Protein AF-A0A284RHV1-F1 (afdb_monomer)

Foldseek 3Di:
DDDDDDDDDDDDDDDDDDDDDDDDDDDDDDDDDDDDDDDDDPDDDPDDDDPDDDPPPPPPDDDDDPDDDDDPDPDDPDDPDDPPPPPPPPVPVPPPPPDPDDDPPDDPPQDPCPPAAACPDPVSVVSNVVVLCVVCVVVLNQLCVADADDVPDDDDSNRHHDDQDDADPPHDPVNVVSNVVVVSSNVSSVCSVPPRYDPVRVVPPDFDQDPVPSHGPDD

Radius of gyration: 31.88 Å; Cα contacts (8 Å, |Δi|>4): 99; chains: 1; bounding box: 72×69×94 Å

Secondary structure (DSSP, 8-state):
---PPPPPP----------------PPPPPP--------PPPPPPPPPPPPPPP----------PPPP---------PPP----TT-------------------S---PPP-TTSPPB-SGGGHHHHHHHHHHHHHHTT-GGGTPPPPPTTSPP-TTS---PPPPPPTT--HHHHHHHHHHHHHHHHHHHHHHTTB-HHHHHHSPP-B-TTT--B---

Solvent-accessible surface area (backbone atoms only — not comparable to full-atom values): 15546 Å² total; per-residue (Å²): 138,87,81,80,86,82,84,81,86,82,82,85,84,80,91,80,92,78,87,82,82,85,80,88,74,86,79,81,83,83,78,92,75,90,76,86,83,90,78,85,79,80,82,77,77,78,83,77,77,77,79,76,83,74,84,80,80,77,80,84,70,79,83,81,77,79,78,83,81,81,80,85,76,90,78,85,70,83,71,82,85,66,88,75,82,85,70,78,76,73,73,68,89,70,76,77,78,81,70,89,75,83,82,76,84,79,77,81,82,68,73,88,61,84,83,48,56,58,33,75,48,81,86,34,43,64,61,27,48,52,50,49,49,50,54,36,50,76,68,73,45,46,25,69,76,35,61,76,65,56,94,91,52,82,85,44,90,74,43,39,50,57,74,82,69,82,78,57,96,83,61,48,74,67,54,50,51,52,37,52,52,49,52,53,52,47,52,49,50,50,52,54,71,59,49,48,52,28,72,71,58,55,70,69,52,80,75,58,51,39,90,87,75,71,43,71,57,78,128

Organism: Armillaria ostoyae (NCBI:txid47428)

Structure (mmCIF, N/CA/C/O backbone):
data_AF-A0A284RHV1-F1
#
_entry.id   AF-A0A284RHV1-F1
#
loop_
_atom_site.group_PDB
_atom_site.id
_atom_site.type_symbol
_atom_site.label_atom_id
_atom_site.label_alt_id
_atom_site.label_comp_id
_atom_site.label_asym_id
_atom_site.label_entity_id
_atom_site.label_seq_id
_atom_site.pdbx_PDB_ins_code
_atom_site.Cartn_x
_atom_site.Cartn_y
_atom_site.Cartn_z
_atom_site.occupancy
_atom_site.B_iso_or_equiv
_atom_site.auth_seq_id
_atom_site.auth_comp_id
_atom_site.auth_asym_id
_atom_site.auth_atom_id
_atom_site.pdbx_PDB_model_num
ATOM 1 N N . MET A 1 1 ? -25.469 -12.161 -48.688 1.00 51.59 1 MET A N 1
ATOM 2 C CA . MET A 1 1 ? -26.556 -12.676 -47.831 1.00 51.59 1 MET A CA 1
ATOM 3 C C . MET A 1 1 ? -26.543 -11.852 -46.556 1.00 51.59 1 MET A C 1
ATOM 5 O O . MET A 1 1 ? -25.694 -12.077 -45.707 1.00 51.59 1 MET A O 1
ATOM 9 N N . GLY A 1 2 ? -27.353 -10.792 -46.519 1.00 46.00 2 GLY A N 1
ATOM 10 C CA . GLY A 1 2 ? -27.417 -9.845 -45.406 1.00 46.00 2 GLY A CA 1
ATOM 11 C C . GLY A 1 2 ? -28.550 -10.231 -44.465 1.00 46.00 2 GLY A C 1
ATOM 12 O O . GLY A 1 2 ? -29.695 -10.307 -44.900 1.00 46.00 2 GLY A O 1
ATOM 13 N N . GLY A 1 3 ? -28.213 -10.519 -43.210 1.00 52.59 3 GLY A N 1
ATOM 14 C CA . GLY A 1 3 ? -29.175 -10.735 -42.134 1.00 52.59 3 GLY A CA 1
ATOM 15 C C . GLY A 1 3 ? -29.351 -9.442 -41.348 1.00 52.59 3 GLY A C 1
ATOM 16 O O . GLY A 1 3 ? -28.403 -8.952 -40.739 1.00 52.59 3 GLY A O 1
ATOM 17 N N . THR A 1 4 ? -30.549 -8.876 -41.400 1.00 60.56 4 THR A N 1
ATOM 18 C CA . THR A 1 4 ? -30.949 -7.690 -40.638 1.00 60.56 4 THR A CA 1
ATOM 19 C C . THR A 1 4 ? -31.247 -8.099 -39.189 1.00 60.56 4 THR A C 1
ATOM 21 O O . THR A 1 4 ? -31.998 -9.057 -38.997 1.00 60.56 4 THR A O 1
ATOM 24 N N . PRO A 1 5 ? -30.706 -7.426 -38.158 1.00 63.47 5 PRO A N 1
ATOM 25 C CA . PRO A 1 5 ? -31.024 -7.756 -36.775 1.00 63.47 5 PRO A CA 1
ATOM 26 C C . PRO A 1 5 ? -32.383 -7.177 -36.355 1.00 63.47 5 PRO A C 1
ATOM 28 O O . PRO A 1 5 ? -32.730 -6.035 -36.658 1.00 63.47 5 PRO A O 1
ATOM 31 N N . GLN A 1 6 ? -33.144 -8.011 -35.655 1.00 70.69 6 GLN A N 1
ATOM 32 C CA . GLN A 1 6 ? -34.477 -7.765 -35.111 1.00 70.69 6 GLN A CA 1
ATOM 33 C C . GLN A 1 6 ? -34.391 -6.909 -33.825 1.00 70.69 6 GLN A C 1
ATOM 35 O O . GLN A 1 6 ? -33.564 -7.218 -32.965 1.00 70.69 6 GLN A O 1
ATOM 40 N N . PRO A 1 7 ? -35.214 -5.858 -33.645 1.00 68.19 7 PRO A N 1
ATOM 41 C CA . PRO A 1 7 ? -35.213 -5.068 -32.413 1.00 68.19 7 PRO A CA 1
ATOM 42 C C . PRO A 1 7 ? -36.024 -5.735 -31.285 1.00 68.19 7 PRO A C 1
ATOM 44 O O . PRO A 1 7 ? -37.091 -6.306 -31.517 1.00 68.19 7 PRO A O 1
ATOM 47 N N . LEU A 1 8 ? -35.502 -5.638 -30.056 1.00 67.19 8 LEU A N 1
ATOM 48 C CA . LEU A 1 8 ? -36.147 -6.069 -28.808 1.00 67.19 8 LEU A CA 1
ATOM 49 C C . LEU A 1 8 ? -37.311 -5.138 -28.403 1.00 67.19 8 LEU A C 1
ATOM 51 O O . LEU A 1 8 ? -37.229 -3.931 -28.639 1.00 67.19 8 LEU A O 1
ATOM 55 N N . PRO A 1 9 ? -38.358 -5.658 -27.733 1.00 65.38 9 PRO A N 1
ATOM 56 C CA . PRO A 1 9 ? -39.485 -4.855 -27.273 1.00 65.38 9 PRO A CA 1
ATOM 57 C C . PRO A 1 9 ? -39.169 -4.065 -25.993 1.00 65.38 9 PRO A C 1
ATOM 59 O O . PRO A 1 9 ? -38.701 -4.603 -24.989 1.00 65.38 9 PRO A O 1
ATOM 62 N N . THR A 1 10 ? -39.491 -2.773 -26.036 1.00 59.69 10 THR A N 1
ATOM 63 C CA . THR A 1 10 ? -39.503 -1.832 -24.913 1.00 59.69 10 THR A CA 1
ATOM 64 C C . THR A 1 10 ? -40.742 -2.070 -24.049 1.00 59.69 10 THR A C 1
ATOM 66 O O . THR A 1 10 ? -41.862 -1.811 -24.487 1.00 59.69 10 THR A O 1
ATOM 69 N N . ALA A 1 11 ? -40.560 -2.545 -22.817 1.00 60.16 11 ALA A N 1
ATOM 70 C CA . ALA A 1 11 ? -41.627 -2.569 -21.822 1.00 60.16 11 ALA A CA 1
ATOM 71 C C . ALA A 1 11 ? -41.708 -1.201 -21.126 1.00 60.16 11 ALA A C 1
ATOM 73 O O . ALA A 1 11 ? -40.827 -0.822 -20.357 1.00 60.16 11 ALA A O 1
ATOM 74 N N . LEU A 1 12 ? -42.772 -0.462 -21.437 1.00 54.88 12 LEU A N 1
ATOM 75 C CA . LEU A 1 12 ? -43.247 0.695 -20.687 1.00 54.88 12 LEU A CA 1
ATOM 76 C C . LEU A 1 12 ? -43.885 0.200 -19.383 1.00 54.88 12 LEU A C 1
ATOM 78 O O . LEU A 1 12 ? -44.838 -0.577 -19.430 1.00 54.88 12 LEU A O 1
ATOM 82 N N . LEU A 1 13 ? -43.393 0.667 -18.235 1.00 56.75 13 LEU A N 1
ATOM 83 C CA . LEU A 1 13 ? -44.122 0.591 -16.971 1.00 56.75 13 LEU A CA 1
ATOM 84 C C . LEU A 1 13 ? -44.380 2.011 -16.471 1.00 56.75 13 LEU A C 1
ATOM 86 O O . LEU A 1 13 ? -43.464 2.777 -16.177 1.00 56.75 13 LEU A O 1
ATOM 90 N N . THR A 1 14 ? -45.665 2.335 -16.453 1.00 45.94 14 THR A N 1
ATOM 91 C CA . THR A 1 14 ? -46.263 3.616 -16.101 1.00 45.94 14 THR A CA 1
ATOM 92 C C . THR A 1 14 ? -46.767 3.567 -14.656 1.00 45.94 14 THR A C 1
ATOM 94 O O . THR A 1 14 ? -47.340 2.560 -14.256 1.00 45.94 14 THR A O 1
ATOM 97 N N . ALA A 1 15 ? -46.615 4.701 -13.963 1.00 48.88 15 ALA A N 1
ATOM 98 C CA . ALA A 1 15 ? -47.408 5.230 -12.842 1.00 48.88 15 ALA A CA 1
ATOM 99 C C . ALA A 1 15 ? -47.495 4.474 -11.498 1.00 48.88 15 ALA A C 1
ATOM 101 O O . ALA A 1 15 ? -47.933 3.333 -11.412 1.00 48.88 15 ALA A O 1
ATOM 102 N N . ASN A 1 16 ? -47.140 5.214 -10.440 1.00 53.91 16 ASN A N 1
ATOM 103 C CA . ASN A 1 16 ? -47.949 5.547 -9.249 1.00 53.91 16 ASN A CA 1
ATOM 104 C C . ASN A 1 16 ? -47.003 6.361 -8.340 1.00 53.91 16 ASN A C 1
ATOM 106 O O . ASN A 1 16 ? -46.042 5.816 -7.812 1.00 53.91 16 ASN A O 1
ATOM 110 N N . ASP A 1 17 ? -47.013 7.693 -8.309 1.00 47.19 17 ASP A N 1
ATOM 111 C CA . ASP A 1 17 ? -48.056 8.591 -7.789 1.00 47.19 17 ASP A CA 1
ATOM 112 C C . ASP A 1 17 ? -48.643 8.130 -6.448 1.00 47.19 17 ASP A C 1
ATOM 114 O O . ASP A 1 17 ? -49.691 7.493 -6.409 1.00 47.19 17 ASP A O 1
ATOM 118 N N . GLN A 1 18 ? -47.930 8.421 -5.351 1.00 43.78 18 GLN A N 1
ATOM 119 C CA . GLN A 1 18 ? -48.561 8.955 -4.142 1.00 43.78 18 GLN A CA 1
ATOM 120 C C . GLN A 1 18 ? -47.535 9.475 -3.131 1.00 43.78 18 GLN A C 1
ATOM 122 O O . GLN A 1 18 ? -46.863 8.729 -2.421 1.00 43.78 18 GLN A O 1
ATOM 127 N N . THR A 1 19 ? -47.466 10.799 -3.043 1.00 52.12 19 THR A N 1
ATOM 128 C CA . THR A 1 19 ? -46.977 11.539 -1.877 1.00 52.12 19 THR A CA 1
ATOM 129 C C . THR A 1 19 ? -47.964 11.350 -0.719 1.00 52.12 19 THR A C 1
ATOM 131 O O . THR A 1 19 ? -49.178 11.377 -0.937 1.00 52.12 19 THR A O 1
ATOM 134 N N . PRO A 1 20 ? -47.478 11.280 0.528 1.00 57.88 20 PRO A N 1
ATOM 135 C CA . PRO A 1 20 ? -47.987 12.254 1.486 1.00 57.88 20 PRO A CA 1
ATOM 136 C C . PRO A 1 20 ? -46.873 13.030 2.193 1.00 57.88 20 PRO A C 1
ATOM 138 O O . PRO A 1 20 ? -45.860 12.504 2.645 1.00 57.88 20 PRO A O 1
ATOM 141 N N . LEU A 1 21 ? -47.144 14.326 2.250 1.00 62.72 21 LEU A N 1
ATOM 142 C CA . LEU A 1 21 ? -46.491 15.417 2.955 1.00 62.72 21 LEU A CA 1
ATOM 143 C C . LEU A 1 21 ? -46.250 15.095 4.449 1.00 62.72 21 LEU A C 1
ATOM 145 O O . LEU A 1 21 ? -47.184 14.630 5.106 1.00 62.72 21 LEU A O 1
ATOM 149 N N . PRO A 1 22 ? -45.079 15.395 5.041 1.00 63.72 22 PRO A N 1
ATOM 150 C CA . PRO A 1 22 ? -44.965 15.463 6.492 1.00 63.72 22 PRO A CA 1
ATOM 151 C C . PRO A 1 22 ? -45.624 16.754 7.002 1.00 63.72 22 PRO A C 1
ATOM 153 O O . PRO A 1 22 ? -45.281 17.861 6.595 1.00 63.72 22 PRO A O 1
ATOM 156 N N . THR A 1 23 ? -46.608 16.581 7.879 1.00 63.00 23 THR A N 1
ATOM 157 C CA . THR A 1 23 ? -47.325 17.632 8.603 1.00 63.00 23 THR A CA 1
ATOM 158 C C . THR A 1 23 ? -46.388 18.372 9.559 1.00 63.00 23 THR A C 1
ATOM 160 O O . THR A 1 23 ? -45.949 17.814 10.564 1.00 63.00 23 THR A O 1
ATOM 163 N N . ASP A 1 24 ? -46.139 19.648 9.269 1.00 53.66 24 ASP A N 1
ATOM 164 C CA . ASP A 1 24 ? -45.623 20.633 10.220 1.00 53.66 24 ASP A CA 1
ATOM 165 C C . ASP A 1 24 ? -46.594 20.754 11.403 1.00 53.66 24 ASP A C 1
ATOM 167 O O . ASP A 1 24 ? -47.727 21.213 11.253 1.00 53.66 24 ASP A O 1
ATOM 171 N N . THR A 1 25 ? -46.156 20.333 12.588 1.00 62.91 25 THR A N 1
ATOM 172 C CA . THR A 1 25 ? -46.860 20.608 13.846 1.00 62.91 25 THR A CA 1
ATOM 173 C C . THR A 1 25 ? -45.921 21.423 14.735 1.00 62.91 25 THR A C 1
ATOM 175 O O . THR A 1 25 ? -44.968 20.859 15.274 1.00 62.91 25 THR A O 1
ATOM 178 N N . PRO A 1 26 ? -46.143 22.738 14.905 1.00 63.91 26 PRO A N 1
ATOM 179 C CA . PRO A 1 26 ? -45.380 23.525 15.859 1.00 63.91 26 PRO A CA 1
ATOM 180 C C . PRO A 1 26 ? -45.868 23.213 17.278 1.00 63.91 26 PRO A C 1
ATOM 182 O O . PRO A 1 26 ? -47.049 23.371 17.592 1.00 63.91 26 PRO A O 1
ATOM 185 N N . LEU A 1 27 ? -44.955 22.756 18.140 1.00 67.75 27 LEU A N 1
ATOM 186 C CA . LEU A 1 27 ? -45.230 22.591 19.567 1.00 67.75 27 LEU A CA 1
ATOM 187 C C . LEU A 1 27 ? -45.434 23.967 20.236 1.00 67.75 27 LEU A C 1
ATOM 189 O O . LEU A 1 27 ? -44.664 24.892 19.966 1.00 67.75 27 LEU A O 1
ATOM 193 N N . PRO A 1 28 ? -46.415 24.107 21.144 1.00 64.38 28 PRO A N 1
ATOM 194 C CA . PRO A 1 28 ? -46.592 25.312 21.943 1.00 64.38 28 PRO A CA 1
ATOM 195 C C . PRO A 1 28 ? -45.455 25.469 22.963 1.00 64.38 28 PRO A C 1
ATOM 197 O O . PRO A 1 28 ? -45.039 24.512 23.617 1.00 64.38 28 PRO A O 1
ATOM 200 N N . ALA A 1 29 ? -44.963 26.701 23.090 1.00 62.91 29 ALA A N 1
ATOM 201 C CA . ALA A 1 29 ? -43.968 27.097 24.077 1.00 62.91 29 ALA A CA 1
ATOM 202 C C . ALA A 1 29 ? -44.518 26.933 25.508 1.00 62.91 29 ALA A C 1
ATOM 204 O O . ALA A 1 29 ? -45.629 27.400 25.776 1.00 62.91 29 ALA A O 1
ATOM 205 N N . PRO A 1 30 ? -43.771 26.312 26.437 1.00 66.50 30 PRO A N 1
ATOM 206 C CA . PRO A 1 30 ? -44.126 26.343 27.842 1.00 66.50 30 PRO A CA 1
ATOM 207 C C . PRO A 1 30 ? -43.719 27.669 28.491 1.00 66.50 30 PRO A C 1
ATOM 209 O O . PRO A 1 30 ? -42.665 28.247 28.225 1.00 66.50 30 PRO A O 1
ATOM 212 N N . ASP A 1 31 ? -44.638 28.100 29.340 1.00 53.78 31 ASP A N 1
ATOM 213 C CA . ASP A 1 31 ? -44.743 29.352 30.067 1.00 53.78 31 ASP A CA 1
ATOM 214 C C . ASP A 1 31 ? -43.520 29.718 30.919 1.00 53.78 31 ASP A C 1
ATOM 216 O O . ASP A 1 31 ? -42.868 28.875 31.540 1.00 53.78 31 ASP A O 1
ATOM 220 N N . ASN A 1 32 ? -43.281 31.026 31.002 1.00 54.31 32 ASN A N 1
ATOM 221 C CA . ASN A 1 32 ? -42.334 31.656 31.909 1.00 54.31 32 ASN A CA 1
ATOM 222 C C . ASN A 1 32 ? -42.749 31.401 33.366 1.00 54.31 32 ASN A C 1
ATOM 224 O O . ASN A 1 32 ? -43.636 32.077 33.887 1.00 54.31 32 ASN A O 1
ATOM 228 N N . GLN A 1 33 ? -42.056 30.502 34.068 1.00 55.94 33 GLN A N 1
ATOM 229 C CA . GLN A 1 33 ? -42.074 30.498 35.529 1.00 55.94 33 GLN A CA 1
ATOM 230 C C . GLN A 1 33 ? -40.839 31.202 36.083 1.00 55.94 33 GLN A C 1
ATOM 232 O O . GLN A 1 33 ? -39.702 30.745 35.998 1.00 55.94 33 GLN A O 1
ATOM 237 N N . HIS A 1 34 ? -41.125 32.370 36.643 1.00 53.12 34 HIS A N 1
ATOM 238 C CA . HIS A 1 34 ? -40.255 33.209 37.440 1.00 53.12 34 HIS A CA 1
ATOM 239 C C . HIS A 1 34 ? -39.826 32.440 38.704 1.00 53.12 34 HIS A C 1
ATOM 241 O O . HIS A 1 34 ? -40.674 32.069 39.513 1.00 53.12 34 HIS A O 1
ATOM 247 N N . VAL A 1 35 ? -38.523 32.205 38.884 1.00 60.31 35 VAL A N 1
ATOM 248 C CA . VAL A 1 35 ? -37.956 31.654 40.128 1.00 60.31 35 VAL A CA 1
ATOM 249 C C . VAL A 1 35 ? -37.077 32.731 40.773 1.00 60.31 35 VAL A C 1
ATOM 251 O O . VAL A 1 35 ? -36.243 33.316 40.075 1.00 60.31 35 VAL A O 1
ATOM 254 N N . PRO A 1 36 ? -37.249 33.044 42.070 1.00 59.72 36 PRO A N 1
ATOM 255 C CA . PRO A 1 36 ? -36.454 34.060 42.738 1.00 59.72 36 PRO A CA 1
ATOM 256 C C . PRO A 1 36 ? -35.059 33.541 43.120 1.00 59.72 36 PRO A C 1
ATOM 258 O O . PRO A 1 36 ? -34.903 32.454 43.663 1.00 59.72 36 PRO A O 1
ATOM 261 N N . SER A 1 37 ? -34.079 34.388 42.815 1.00 53.50 37 SER A N 1
ATOM 262 C CA . SER A 1 37 ? -32.797 34.682 43.471 1.00 53.50 37 SER A CA 1
ATOM 263 C C . SER A 1 37 ? -32.159 33.705 44.481 1.00 53.50 37 SER A C 1
ATOM 265 O O . SER A 1 37 ? -32.744 33.345 45.498 1.00 53.50 37 SER A O 1
ATOM 267 N N . SER A 1 38 ? -30.838 33.568 44.287 1.00 54.75 38 SER A N 1
ATOM 268 C CA . SER A 1 38 ? -29.765 33.529 45.297 1.00 54.75 38 SER A CA 1
ATOM 269 C C . SER A 1 38 ? -29.075 32.182 45.526 1.00 54.75 38 SER A C 1
ATOM 271 O O . SER A 1 38 ? -29.591 31.294 46.197 1.00 54.75 38 SER A O 1
ATOM 273 N N . SER A 1 39 ? -27.850 32.079 45.000 1.00 53.59 39 SER A N 1
ATOM 274 C CA . SER A 1 39 ? -26.694 31.415 45.617 1.00 53.59 39 SER A CA 1
ATOM 275 C C . SER A 1 39 ? -25.461 31.794 44.794 1.00 53.59 39 SER A C 1
ATOM 277 O O . SER A 1 39 ? -25.289 31.305 43.678 1.00 53.59 39 SER A O 1
ATOM 279 N N . ASP A 1 40 ? -24.635 32.703 45.316 1.00 67.56 40 ASP A N 1
ATOM 280 C CA . ASP A 1 40 ? -23.308 32.960 44.756 1.00 67.56 40 ASP A CA 1
ATOM 281 C C . ASP A 1 40 ? -22.518 31.641 44.695 1.00 67.56 40 ASP A C 1
ATOM 283 O O . ASP A 1 40 ? -22.487 30.899 45.685 1.00 67.56 40 ASP A O 1
ATOM 287 N N . PRO A 1 41 ? -21.879 31.310 43.561 1.00 72.88 41 PRO A N 1
ATOM 288 C CA . PRO A 1 41 ? -21.025 30.140 43.491 1.00 72.88 41 PRO A CA 1
ATOM 289 C C . PRO A 1 41 ? -19.794 30.346 44.392 1.00 72.88 41 PRO A C 1
ATOM 291 O O . PRO A 1 41 ? -19.207 31.433 44.400 1.00 72.88 41 PRO A O 1
ATOM 294 N N . PRO A 1 42 ? -19.360 29.319 45.142 1.00 73.38 42 PRO A N 1
ATOM 295 C CA . PRO A 1 42 ? -18.139 29.407 45.926 1.00 73.38 42 PRO A CA 1
ATOM 296 C C . PRO A 1 42 ? -16.944 29.666 45.003 1.00 73.38 42 PRO A C 1
ATOM 298 O O . PRO A 1 42 ? -16.790 29.030 43.958 1.00 73.38 42 PRO A O 1
ATOM 301 N N . ILE A 1 43 ? -16.095 30.610 45.411 1.00 76.50 43 ILE A N 1
ATOM 302 C CA . ILE A 1 43 ? -14.846 30.954 44.729 1.00 76.50 43 ILE A CA 1
ATOM 303 C C . ILE A 1 43 ? -14.015 29.671 44.546 1.00 76.50 43 ILE A C 1
ATOM 305 O O . ILE A 1 43 ? -13.773 28.963 45.530 1.00 76.50 43 ILE A O 1
ATOM 309 N N . PRO A 1 44 ? -13.572 29.344 43.317 1.00 79.06 44 PRO A N 1
ATOM 310 C CA . PRO A 1 44 ? -12.759 28.162 43.082 1.00 79.06 44 PRO A CA 1
ATOM 311 C C . PRO A 1 44 ? -11.411 28.282 43.813 1.00 79.06 44 PRO A C 1
ATOM 313 O O . PRO A 1 44 ? -10.834 29.371 43.878 1.00 79.06 44 PRO A O 1
ATOM 316 N N . PRO A 1 45 ? -10.880 27.175 44.362 1.00 80.38 45 PRO A N 1
ATOM 317 C CA . PRO A 1 45 ? -9.570 27.175 44.998 1.00 80.38 45 PRO A CA 1
ATOM 318 C C . PRO A 1 45 ? -8.478 27.573 43.989 1.00 80.38 45 PRO A C 1
ATOM 320 O O . PRO A 1 45 ? -8.606 27.280 42.796 1.00 80.38 45 PRO A O 1
ATOM 323 N N . PRO A 1 46 ? -7.387 28.213 44.447 1.00 81.38 46 PRO A N 1
ATOM 324 C CA . PRO A 1 46 ? -6.290 28.596 43.570 1.00 81.38 46 PRO A CA 1
ATOM 325 C C . PRO A 1 46 ? -5.697 27.363 42.866 1.00 81.38 46 PRO A C 1
ATOM 327 O O . PRO A 1 46 ? -5.646 26.275 43.456 1.00 81.38 46 PRO A O 1
ATOM 330 N N . PRO A 1 47 ? -5.231 27.510 41.613 1.00 75.38 47 PRO A N 1
ATOM 331 C CA . PRO A 1 47 ? -4.641 26.412 40.864 1.00 75.38 47 PRO A CA 1
ATOM 332 C C . PRO A 1 47 ? -3.426 25.867 41.618 1.00 75.38 47 PRO A C 1
ATOM 334 O O . PRO A 1 47 ? -2.489 26.598 41.941 1.00 75.38 47 PRO A O 1
ATOM 337 N N . ARG A 1 48 ? -3.449 24.562 41.912 1.00 73.94 48 ARG A N 1
ATOM 338 C CA . ARG A 1 48 ? -2.296 23.861 42.480 1.00 73.94 48 ARG A CA 1
ATOM 339 C C . ARG A 1 48 ? -1.150 23.956 41.478 1.00 73.94 48 ARG A C 1
ATOM 341 O O . ARG A 1 48 ? -1.310 23.549 40.328 1.00 73.94 48 ARG A O 1
ATOM 348 N N . GLN A 1 49 ? -0.010 24.489 41.915 1.00 75.75 49 GLN A N 1
ATOM 349 C CA . GLN A 1 49 ? 1.206 24.468 41.111 1.00 75.75 49 GLN A CA 1
ATOM 350 C C . GLN A 1 49 ? 1.530 23.014 40.734 1.00 75.75 49 GLN A C 1
ATOM 352 O O . GLN A 1 49 ? 1.506 22.145 41.614 1.00 75.75 49 GLN A O 1
ATOM 357 N N . PRO A 1 50 ? 1.798 22.726 39.450 1.00 75.50 50 PRO A N 1
ATOM 358 C CA . PRO A 1 50 ? 2.222 21.399 39.046 1.00 75.50 50 PRO A CA 1
ATOM 359 C C . PRO A 1 50 ? 3.552 21.064 39.740 1.00 75.50 50 PRO A C 1
ATOM 361 O O . PRO A 1 50 ? 4.412 21.941 39.864 1.00 75.50 50 PRO A O 1
ATOM 364 N N . PRO A 1 51 ? 3.734 19.819 40.210 1.00 76.00 51 PRO A N 1
ATOM 365 C CA . PRO A 1 51 ? 5.007 19.391 40.766 1.00 76.00 51 PRO A CA 1
ATOM 366 C C . PRO A 1 51 ? 6.106 19.561 39.715 1.00 76.00 51 PRO A C 1
ATOM 368 O O . PRO A 1 51 ? 5.923 19.213 38.546 1.00 76.00 51 PRO A O 1
ATOM 371 N N . SER A 1 52 ? 7.246 20.107 40.137 1.00 77.50 52 SER A N 1
ATOM 372 C CA . SER A 1 52 ? 8.420 20.271 39.284 1.00 77.50 52 SER A CA 1
ATOM 373 C C . SER A 1 52 ? 8.802 18.930 38.642 1.00 77.50 52 SER A C 1
ATOM 375 O O . SER A 1 52 ? 8.827 17.913 39.344 1.00 77.50 52 SER A O 1
ATOM 377 N N . PRO A 1 53 ? 9.112 18.895 37.334 1.00 71.69 53 PRO A N 1
ATOM 378 C CA . PRO A 1 53 ? 9.495 17.665 36.660 1.00 71.69 53 PRO A CA 1
ATOM 379 C C . PRO A 1 53 ? 10.756 17.085 37.304 1.00 71.69 53 PRO A C 1
ATOM 381 O O . PRO A 1 53 ? 11.812 17.718 37.346 1.00 71.69 53 PRO A O 1
ATOM 384 N N . ILE A 1 54 ? 10.626 15.865 37.822 1.00 71.44 54 ILE A N 1
ATOM 385 C CA . ILE A 1 54 ? 11.751 15.068 38.307 1.00 71.44 54 ILE A CA 1
ATOM 386 C C . ILE A 1 54 ? 12.637 14.763 37.088 1.00 71.44 54 ILE A C 1
ATOM 388 O O . ILE A 1 54 ? 12.116 14.266 36.085 1.00 71.44 54 ILE A O 1
ATOM 392 N N . PRO A 1 55 ? 13.956 15.030 37.129 1.00 63.75 55 PRO A N 1
ATOM 393 C CA . PRO A 1 55 ? 14.843 14.663 36.037 1.00 63.75 55 PRO A CA 1
ATOM 394 C C . PRO A 1 55 ? 14.860 13.138 35.891 1.00 63.75 55 PRO A C 1
ATOM 396 O O . PRO A 1 55 ? 15.419 12.426 36.728 1.00 63.75 55 PRO A O 1
ATOM 399 N N . LEU A 1 56 ? 14.247 12.628 34.822 1.00 56.56 56 LEU A N 1
ATOM 400 C CA . LEU A 1 56 ? 14.376 11.231 34.427 1.00 56.56 56 LEU A CA 1
ATOM 401 C C . LEU A 1 56 ? 15.829 10.994 34.009 1.00 56.56 56 LEU A C 1
ATOM 403 O O . LEU A 1 56 ? 16.256 11.375 32.918 1.00 56.56 56 LEU A O 1
ATOM 407 N N . ARG A 1 57 ? 16.610 10.362 34.889 1.00 50.62 57 ARG A N 1
ATOM 408 C CA . ARG A 1 57 ? 17.883 9.759 34.501 1.00 50.62 57 ARG A CA 1
ATOM 409 C C . ARG A 1 57 ? 17.580 8.555 33.620 1.00 50.62 57 ARG A C 1
ATOM 411 O O . ARG A 1 57 ? 17.324 7.462 34.114 1.00 50.62 57 ARG A O 1
ATOM 418 N N . TYR A 1 58 ? 17.608 8.766 32.311 1.00 44.84 58 TYR A N 1
ATOM 419 C CA . TYR A 1 58 ? 17.581 7.677 31.351 1.00 44.84 58 TYR A CA 1
ATOM 420 C C . TYR A 1 58 ? 18.890 6.895 31.440 1.00 44.84 58 TYR A C 1
ATOM 422 O O . TYR A 1 58 ? 19.907 7.289 30.867 1.00 44.84 58 TYR A O 1
ATOM 430 N N . ASN A 1 59 ? 18.859 5.776 32.156 1.00 50.66 59 ASN A N 1
ATOM 431 C CA . ASN A 1 59 ? 19.930 4.794 32.131 1.00 50.66 59 ASN A CA 1
ATOM 432 C C . ASN A 1 59 ? 19.884 4.096 30.760 1.00 50.66 59 ASN A C 1
ATOM 434 O O . ASN A 1 59 ? 19.130 3.148 30.554 1.00 50.66 59 ASN A O 1
ATOM 438 N N . HIS A 1 60 ? 20.628 4.633 29.791 1.00 47.06 60 HIS A N 1
ATOM 439 C CA . HIS A 1 60 ? 20.786 4.043 28.464 1.00 47.06 60 HIS A CA 1
ATOM 440 C C . HIS A 1 60 ? 21.704 2.829 28.587 1.00 47.06 60 HIS A C 1
ATOM 442 O O . HIS A 1 60 ? 22.915 2.929 28.401 1.00 47.06 60 HIS A O 1
ATOM 448 N N . GLN A 1 61 ? 21.134 1.679 28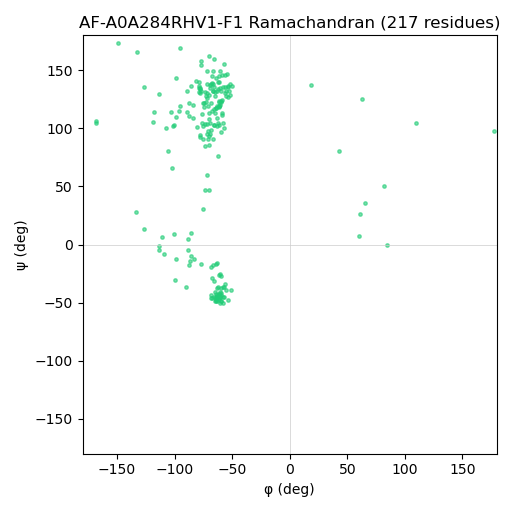.934 1.00 57.22 61 GLN A N 1
ATOM 449 C CA . GLN A 1 61 ? 21.808 0.407 28.727 1.00 57.22 61 GLN A CA 1
ATOM 450 C C . GLN A 1 61 ? 21.419 -0.078 27.323 1.00 57.22 61 GLN A C 1
ATOM 452 O O . GLN A 1 61 ? 20.234 -0.314 27.080 1.00 57.22 61 GLN A O 1
ATOM 457 N N . PRO A 1 62 ? 22.359 -0.163 26.364 1.00 64.62 62 PRO A N 1
ATOM 458 C CA . PRO A 1 62 ? 22.046 -0.687 25.043 1.00 64.62 62 PRO A CA 1
ATOM 459 C C . PRO A 1 62 ? 21.593 -2.151 25.176 1.00 64.62 62 PRO A C 1
ATOM 461 O O . PRO A 1 62 ? 22.237 -2.916 25.903 1.00 64.62 62 PRO A O 1
ATOM 464 N N . PRO A 1 63 ? 20.499 -2.560 24.511 1.00 57.81 63 PRO A N 1
ATOM 465 C CA . PRO A 1 63 ? 20.048 -3.941 24.548 1.00 57.81 63 PRO A CA 1
ATOM 466 C C . PRO A 1 63 ? 21.123 -4.837 23.927 1.00 57.81 63 PRO A C 1
ATOM 468 O O . PRO A 1 63 ? 21.497 -4.679 22.765 1.00 57.81 63 PRO A O 1
ATOM 471 N N . GLN A 1 64 ? 21.639 -5.773 24.724 1.00 57.66 64 GLN A N 1
ATOM 472 C CA . GLN A 1 64 ? 22.494 -6.837 24.219 1.00 57.66 64 GLN A CA 1
ATOM 473 C C . GLN A 1 64 ? 21.648 -7.758 23.341 1.00 57.66 64 GLN A C 1
ATOM 475 O O . GLN A 1 64 ? 20.710 -8.402 23.806 1.00 57.66 64 GLN A O 1
ATOM 480 N N . ILE A 1 65 ? 21.978 -7.782 22.056 1.00 51.28 65 ILE A N 1
ATOM 481 C CA . ILE A 1 65 ? 21.387 -8.671 21.062 1.00 51.28 65 ILE A CA 1
ATOM 482 C C . ILE A 1 65 ? 21.857 -10.098 21.397 1.00 51.28 65 ILE A C 1
ATOM 484 O O . ILE A 1 65 ? 23.070 -10.324 21.439 1.00 51.28 65 ILE A O 1
ATOM 488 N N . PRO A 1 66 ? 20.964 -11.073 21.644 1.00 52.06 66 PRO A N 1
ATOM 489 C CA . PRO A 1 66 ? 21.377 -12.461 21.802 1.00 52.06 66 PRO A CA 1
ATOM 490 C C . PRO A 1 66 ? 21.966 -12.978 20.486 1.00 52.06 66 PR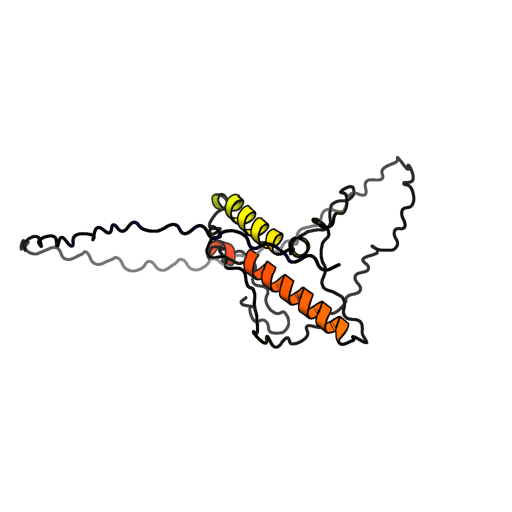O A C 1
ATOM 492 O O . PRO A 1 66 ? 21.371 -12.812 19.420 1.00 52.06 66 PRO A O 1
ATOM 495 N N . ALA A 1 67 ? 23.141 -13.601 20.571 1.00 50.56 67 ALA A N 1
ATOM 496 C CA . ALA A 1 67 ? 23.811 -14.241 19.450 1.00 50.56 67 ALA A CA 1
ATOM 497 C C . ALA A 1 67 ? 22.881 -15.248 18.751 1.00 50.56 67 ALA A C 1
ATOM 499 O O . ALA A 1 67 ? 22.183 -16.031 19.398 1.00 50.56 67 ALA A O 1
ATOM 500 N N . GLN A 1 68 ? 22.882 -15.219 17.417 1.00 40.94 68 GLN A N 1
ATOM 501 C CA . GLN A 1 68 ? 22.118 -16.147 16.595 1.00 40.94 68 GLN A CA 1
ATOM 502 C C . GLN A 1 68 ? 22.563 -17.593 16.836 1.00 40.94 68 GLN A C 1
ATOM 504 O O . GLN A 1 68 ? 23.723 -17.946 16.622 1.00 40.94 68 GLN A O 1
ATOM 509 N N . TYR A 1 69 ? 21.616 -18.441 17.229 1.00 38.44 69 TYR A N 1
ATOM 510 C CA . TYR A 1 69 ? 21.798 -19.886 17.269 1.00 38.44 69 TYR A CA 1
ATOM 511 C C . TYR A 1 69 ? 21.866 -20.430 15.836 1.00 38.44 69 TYR A C 1
ATOM 513 O O . TYR A 1 69 ? 20.858 -20.492 15.134 1.00 38.4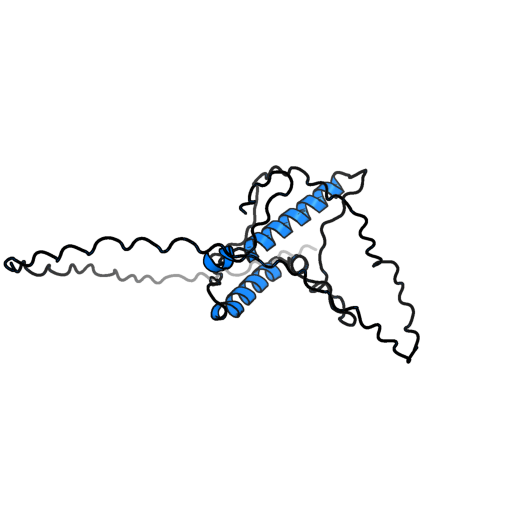4 69 TYR A O 1
ATOM 521 N N . HIS A 1 70 ? 23.060 -20.841 15.404 1.00 38.00 70 HIS A N 1
ATOM 522 C CA . HIS A 1 70 ? 23.242 -21.697 14.233 1.00 38.00 70 HIS A CA 1
ATOM 523 C C . HIS A 1 70 ? 22.698 -23.096 14.562 1.00 38.00 70 HIS A C 1
ATOM 525 O O . HIS A 1 70 ? 23.330 -23.857 15.291 1.00 38.00 70 HIS A O 1
ATOM 531 N N . TYR A 1 71 ? 21.523 -23.440 14.034 1.00 36.91 71 TYR A N 1
ATOM 532 C CA . TYR A 1 71 ? 21.040 -24.821 14.009 1.00 36.91 71 TYR A CA 1
ATOM 533 C C . TYR A 1 71 ? 21.715 -25.555 12.842 1.00 36.91 71 TYR A C 1
ATOM 535 O O . TYR A 1 71 ? 21.333 -25.398 11.683 1.00 36.91 71 TYR A O 1
ATOM 543 N N . SER A 1 72 ? 22.734 -26.359 13.136 1.00 45.72 72 SER A N 1
ATOM 544 C CA . SER A 1 72 ? 23.281 -27.343 12.202 1.00 45.72 72 SER A CA 1
ATOM 545 C C . SER A 1 72 ? 22.325 -28.537 12.121 1.00 45.72 72 SER A C 1
ATOM 547 O O . SER A 1 72 ? 22.271 -29.377 13.014 1.00 45.72 72 SER A O 1
ATOM 549 N N . ASN A 1 73 ? 21.533 -28.597 11.050 1.00 48.72 73 ASN A N 1
ATOM 550 C CA . ASN A 1 73 ? 20.610 -29.700 10.788 1.00 48.72 73 ASN A CA 1
ATOM 551 C C . ASN A 1 73 ? 21.347 -30.816 10.005 1.00 48.72 73 ASN A C 1
ATOM 553 O O . ASN A 1 73 ? 21.854 -30.530 8.919 1.00 48.72 73 ASN A O 1
ATOM 557 N N . PRO A 1 74 ? 21.434 -32.070 10.496 1.00 48.94 74 PRO A N 1
ATOM 558 C CA . PRO A 1 74 ? 22.255 -33.121 9.878 1.00 48.94 74 PRO A CA 1
ATOM 559 C C . PRO A 1 74 ? 21.573 -33.909 8.741 1.00 48.94 74 PRO A C 1
ATOM 561 O O . PRO A 1 74 ? 22.124 -34.904 8.278 1.00 48.94 74 PRO A O 1
ATOM 564 N N . PHE A 1 75 ? 20.407 -33.488 8.243 1.00 47.94 75 PHE A N 1
ATOM 565 C CA . PHE A 1 75 ? 19.707 -34.189 7.158 1.00 47.94 75 PHE A CA 1
ATOM 566 C C . PHE A 1 75 ? 19.818 -33.427 5.833 1.00 47.94 75 PHE A C 1
ATOM 568 O O . PHE A 1 75 ? 18.908 -32.716 5.413 1.00 47.94 75 PHE A O 1
ATOM 575 N N . GLN A 1 76 ? 20.963 -33.594 5.166 1.00 44.28 76 GLN A N 1
ATOM 576 C CA . GLN A 1 76 ? 21.138 -33.249 3.757 1.00 44.28 76 GLN A CA 1
ATOM 577 C C . GLN A 1 76 ? 20.378 -34.255 2.882 1.00 44.28 76 GLN A C 1
ATOM 579 O O . GLN A 1 76 ? 20.907 -35.298 2.513 1.00 44.28 76 GLN A O 1
ATOM 584 N N . ASN A 1 77 ? 19.148 -33.916 2.506 1.00 47.62 77 ASN A N 1
ATOM 585 C CA . ASN A 1 77 ? 18.617 -34.318 1.208 1.00 47.62 77 ASN A CA 1
ATOM 586 C C . ASN A 1 77 ? 18.690 -33.083 0.317 1.00 47.62 77 ASN A C 1
ATOM 588 O O . ASN A 1 77 ? 18.052 -32.072 0.607 1.00 47.62 77 ASN A O 1
ATOM 592 N N . ALA A 1 78 ? 19.529 -33.139 -0.717 1.00 51.44 78 ALA A N 1
ATOM 593 C CA . ALA A 1 78 ? 19.682 -32.041 -1.658 1.00 51.44 78 ALA A CA 1
ATOM 594 C C . ALA A 1 78 ? 18.334 -31.787 -2.361 1.00 51.44 78 ALA A C 1
ATOM 596 O O . ALA A 1 78 ? 17.823 -32.697 -3.020 1.00 51.44 78 ALA A O 1
ATOM 597 N N . PRO A 1 79 ? 17.728 -30.593 -2.226 1.00 52.69 79 PRO A N 1
ATOM 598 C CA . PRO A 1 79 ? 16.537 -30.265 -2.989 1.00 52.69 79 PRO A CA 1
ATOM 599 C C . PRO A 1 79 ? 16.892 -30.169 -4.483 1.00 52.69 79 PRO A C 1
ATOM 601 O O . PRO A 1 79 ? 18.017 -29.782 -4.823 1.00 52.69 79 PRO A O 1
ATOM 604 N N . PRO A 1 80 ? 15.955 -30.499 -5.391 1.00 50.34 80 PRO A N 1
ATOM 605 C CA . PRO A 1 80 ? 16.152 -30.284 -6.817 1.00 50.34 80 PRO A CA 1
ATOM 606 C C . PRO A 1 80 ? 16.491 -28.810 -7.054 1.00 50.34 80 PRO A C 1
ATOM 608 O O . PRO A 1 80 ? 15.796 -27.916 -6.568 1.00 50.34 80 PRO A O 1
ATOM 611 N N . GLN A 1 81 ? 17.589 -28.562 -7.769 1.00 43.09 81 GLN A N 1
ATOM 612 C CA . GLN A 1 81 ? 18.045 -27.219 -8.108 1.00 43.09 81 GLN A CA 1
ATOM 613 C C . GLN A 1 81 ? 17.046 -26.562 -9.064 1.00 43.09 81 GLN A C 1
ATOM 615 O O . GLN A 1 81 ? 17.138 -26.680 -10.283 1.00 43.09 81 GLN A O 1
ATOM 620 N N . ILE A 1 82 ? 16.069 -25.861 -8.497 1.00 49.12 82 ILE A N 1
ATOM 621 C CA . ILE A 1 82 ? 15.295 -24.851 -9.211 1.00 49.12 82 ILE A CA 1
ATOM 622 C C . ILE A 1 82 ? 16.266 -23.687 -9.482 1.00 49.12 82 ILE A C 1
ATOM 624 O O . ILE A 1 82 ? 17.009 -23.327 -8.563 1.00 49.12 82 ILE A O 1
ATOM 628 N N . PRO A 1 83 ? 16.315 -23.092 -10.689 1.00 40.97 83 PRO A N 1
ATOM 629 C CA . PRO A 1 83 ? 17.246 -22.006 -10.990 1.00 40.97 83 PRO A CA 1
ATOM 630 C C . PRO A 1 83 ? 17.061 -20.824 -10.023 1.00 40.97 83 PRO A C 1
ATOM 632 O O . PRO A 1 83 ? 16.166 -19.999 -10.187 1.00 40.97 83 PRO A O 1
ATOM 635 N N . GLN A 1 84 ? 17.928 -20.714 -9.015 1.00 44.44 84 GLN A N 1
ATOM 636 C CA . GLN A 1 84 ? 17.954 -19.635 -8.017 1.00 44.44 84 GLN A CA 1
ATOM 637 C C . GLN A 1 84 ? 18.522 -18.310 -8.568 1.00 44.44 84 GLN A C 1
ATOM 639 O O . GLN A 1 84 ? 19.105 -17.512 -7.838 1.00 44.44 84 GLN A O 1
ATOM 644 N N . ASN A 1 85 ? 18.355 -18.036 -9.862 1.00 40.03 85 ASN A N 1
ATOM 645 C CA . ASN A 1 85 ? 18.997 -16.891 -10.514 1.00 40.03 85 ASN A CA 1
ATOM 646 C C . ASN A 1 85 ? 18.201 -15.575 -10.457 1.00 40.03 85 ASN A C 1
ATOM 648 O O . ASN A 1 85 ? 18.663 -14.589 -11.019 1.00 40.03 85 ASN A O 1
ATOM 652 N N . PHE A 1 86 ? 17.056 -15.505 -9.767 1.00 45.06 86 PHE A N 1
ATOM 653 C CA . PHE A 1 86 ? 16.248 -14.271 -9.732 1.00 45.06 86 PHE A CA 1
ATOM 654 C C . PHE A 1 86 ? 16.139 -13.570 -8.375 1.00 45.06 86 PHE A C 1
ATOM 656 O O . PHE A 1 86 ? 15.591 -12.473 -8.326 1.00 45.06 86 PHE A O 1
ATOM 663 N N . TYR A 1 87 ? 16.673 -14.135 -7.287 1.00 46.28 87 TYR A N 1
ATOM 664 C CA . TYR A 1 87 ? 16.434 -13.580 -5.944 1.00 46.28 87 TYR A CA 1
ATOM 665 C C . TYR A 1 87 ? 17.688 -13.449 -5.078 1.00 46.28 87 TYR A C 1
ATOM 667 O O . TYR A 1 87 ? 17.594 -13.418 -3.852 1.00 46.28 87 TYR A O 1
ATOM 675 N N . HIS A 1 88 ? 18.863 -13.279 -5.697 1.00 39.75 88 HIS A N 1
ATOM 676 C CA . HIS A 1 88 ? 19.939 -12.560 -5.016 1.00 39.75 88 HIS A CA 1
ATOM 677 C C . HIS A 1 88 ? 19.538 -11.091 -4.940 1.00 39.75 88 HIS A C 1
ATOM 679 O O . HIS A 1 88 ? 19.902 -10.270 -5.779 1.00 39.75 88 HIS A O 1
ATOM 685 N N . ASN A 1 89 ? 18.777 -10.776 -3.899 1.00 41.88 89 ASN A N 1
ATOM 686 C CA . ASN A 1 89 ? 18.551 -9.427 -3.424 1.00 41.88 89 ASN A CA 1
ATOM 687 C C . ASN A 1 89 ? 19.849 -8.931 -2.757 1.00 41.88 89 ASN A C 1
ATOM 689 O O . ASN A 1 89 ? 19.898 -8.606 -1.574 1.00 41.88 89 ASN A O 1
ATOM 693 N N . ASN A 1 90 ? 20.938 -8.902 -3.533 1.00 36.41 90 ASN A N 1
ATOM 694 C CA . ASN A 1 90 ? 21.934 -7.866 -3.360 1.00 36.41 90 ASN A CA 1
ATOM 695 C C . ASN A 1 90 ? 21.139 -6.591 -3.606 1.00 36.41 90 ASN A C 1
ATOM 697 O O . ASN A 1 90 ? 20.869 -6.259 -4.753 1.00 36.41 90 ASN A O 1
ATOM 701 N N . HIS A 1 91 ? 20.669 -5.942 -2.548 1.00 41.38 91 HIS A N 1
ATOM 702 C CA . HIS A 1 91 ? 20.306 -4.544 -2.623 1.00 41.38 91 HIS A CA 1
ATOM 703 C C . HIS A 1 91 ? 21.644 -3.797 -2.634 1.00 41.38 91 HIS A C 1
ATOM 705 O O . HIS A 1 91 ? 22.152 -3.492 -1.551 1.00 41.38 91 HIS A O 1
ATOM 711 N N . PRO A 1 92 ? 22.288 -3.495 -3.788 1.00 44.44 92 PRO A N 1
ATOM 712 C CA . PRO A 1 92 ? 23.204 -2.377 -3.755 1.00 44.44 92 PRO A CA 1
ATOM 713 C C . PRO A 1 92 ? 22.367 -1.198 -3.260 1.00 44.44 92 PRO A C 1
ATOM 715 O O . PRO A 1 92 ? 21.153 -1.139 -3.477 1.00 44.44 92 PRO A O 1
ATOM 718 N N . ASN A 1 93 ? 23.010 -0.318 -2.511 1.00 41.94 93 ASN A N 1
ATOM 719 C CA . ASN A 1 93 ? 22.422 0.892 -1.973 1.00 41.94 93 ASN A CA 1
ATOM 720 C C . ASN A 1 93 ? 21.978 1.784 -3.148 1.00 41.94 93 ASN A C 1
ATOM 722 O O . ASN A 1 93 ? 22.682 2.703 -3.558 1.00 41.94 93 ASN A O 1
ATOM 726 N N . PHE A 1 94 ? 20.862 1.432 -3.785 1.00 46.28 94 PHE A N 1
ATOM 727 C CA . PHE A 1 94 ? 20.259 2.191 -4.853 1.00 46.28 94 PHE A CA 1
ATOM 728 C C . PHE A 1 94 ? 19.644 3.396 -4.162 1.00 46.28 94 PHE A C 1
ATOM 730 O O . PHE A 1 94 ? 18.612 3.293 -3.500 1.00 46.28 94 PHE A O 1
ATOM 737 N N . GLN A 1 95 ? 20.310 4.542 -4.286 1.00 48.38 95 GLN A N 1
ATOM 738 C CA . GLN A 1 95 ? 19.672 5.817 -4.014 1.00 48.38 95 GLN A CA 1
ATOM 739 C C . GLN A 1 95 ? 18.468 5.911 -4.949 1.00 48.38 95 GLN A C 1
ATOM 741 O O . GLN A 1 95 ? 18.614 6.107 -6.156 1.00 48.38 95 GLN A O 1
ATOM 746 N N . TYR A 1 96 ? 17.273 5.712 -4.399 1.00 50.66 96 TYR A N 1
ATOM 747 C CA . TYR A 1 96 ? 16.036 5.986 -5.107 1.00 50.66 96 TYR A CA 1
ATOM 748 C C . TYR A 1 96 ? 16.039 7.479 -5.427 1.00 50.66 96 TYR A C 1
ATOM 750 O O . TYR A 1 96 ? 15.848 8.315 -4.544 1.00 50.66 96 TYR A O 1
ATOM 758 N N . ALA A 1 97 ? 16.330 7.819 -6.681 1.00 51.09 97 ALA A N 1
ATOM 759 C CA . ALA A 1 97 ? 16.234 9.186 -7.153 1.00 51.09 97 ALA A CA 1
ATOM 760 C C . ALA A 1 97 ? 14.762 9.602 -7.056 1.00 51.09 97 ALA A C 1
ATOM 762 O O . ALA A 1 97 ? 13.932 9.195 -7.871 1.00 51.09 97 ALA A O 1
ATOM 763 N N . TYR A 1 98 ? 14.427 10.372 -6.022 1.00 55.19 98 TYR A N 1
ATOM 764 C CA . TYR A 1 98 ? 13.116 10.987 -5.888 1.00 55.19 98 TYR A CA 1
ATOM 765 C C . TYR A 1 98 ? 12.967 12.011 -7.012 1.00 55.19 98 TYR A C 1
ATOM 767 O O . TYR A 1 98 ? 13.553 13.091 -6.970 1.00 55.19 98 TYR A O 1
ATOM 775 N N . LEU A 1 99 ? 12.212 11.653 -8.049 1.00 57.78 99 LEU A N 1
ATOM 776 C CA . LEU A 1 99 ? 11.869 12.589 -9.110 1.00 57.78 99 LEU A CA 1
ATOM 777 C C . LEU A 1 99 ? 10.847 13.600 -8.562 1.00 57.78 99 LEU A C 1
ATOM 779 O O . LEU A 1 99 ? 9.801 13.172 -8.065 1.00 57.78 99 LEU A O 1
ATOM 783 N N . PRO A 1 100 ? 11.095 14.922 -8.667 1.00 50.22 100 PRO A N 1
ATOM 784 C CA . PRO A 1 100 ? 10.109 15.939 -8.321 1.00 50.22 100 PRO A CA 1
ATOM 785 C C . PRO A 1 100 ? 8.864 15.740 -9.185 1.00 50.22 100 PRO A C 1
ATOM 787 O O . PRO A 1 100 ? 8.895 15.893 -10.409 1.00 50.22 100 PRO A O 1
ATOM 790 N N . MET A 1 101 ? 7.766 15.332 -8.560 1.00 53.50 101 MET A N 1
ATOM 791 C CA . MET A 1 101 ? 6.548 14.967 -9.267 1.00 53.50 101 MET A CA 1
ATOM 792 C C . MET A 1 101 ? 5.555 16.126 -9.173 1.00 53.50 101 MET A C 1
ATOM 794 O O . MET A 1 101 ? 4.904 16.307 -8.149 1.00 53.50 101 MET A O 1
ATOM 798 N N . HIS A 1 102 ? 5.428 16.913 -10.243 1.00 50.06 102 HIS A N 1
ATOM 799 C CA . HIS A 1 102 ? 4.314 17.853 -10.386 1.00 50.06 102 HIS A CA 1
ATOM 800 C C . HIS A 1 102 ? 3.025 17.056 -10.629 1.00 50.06 102 HIS A C 1
ATOM 802 O O . HIS A 1 102 ? 2.876 16.377 -11.649 1.00 50.06 102 HIS A O 1
ATOM 808 N N . HIS A 1 103 ? 2.106 17.108 -9.671 1.00 48.97 103 HIS A N 1
ATOM 809 C CA . HIS A 1 103 ? 0.814 16.430 -9.723 1.00 48.97 103 HIS A CA 1
ATOM 810 C C . HIS A 1 103 ? -0.132 17.228 -10.631 1.00 48.97 103 HIS A C 1
ATOM 812 O O . HIS A 1 103 ? -0.807 18.155 -10.195 1.00 48.97 103 HIS A O 1
ATOM 818 N N . ASN A 1 104 ? -0.177 16.881 -11.919 1.00 45.59 104 ASN A N 1
ATOM 819 C CA . ASN A 1 104 ? -1.254 17.339 -12.794 1.00 45.59 104 ASN A CA 1
ATOM 820 C C . ASN A 1 104 ? -2.509 16.511 -12.483 1.00 45.59 104 ASN A C 1
ATOM 822 O O . ASN A 1 104 ? -2.601 15.337 -12.831 1.00 45.59 104 ASN A O 1
ATOM 826 N N . SER A 1 105 ? -3.447 17.141 -11.774 1.00 48.84 105 SER A N 1
ATOM 827 C CA . SER A 1 105 ? -4.686 16.580 -11.216 1.00 48.84 105 SER A CA 1
ATOM 828 C C . SER A 1 105 ? -5.780 16.303 -12.265 1.00 48.84 105 SER A C 1
ATOM 830 O O . SER A 1 105 ? -6.944 16.657 -12.074 1.00 48.84 105 SER A O 1
ATOM 832 N N . SER A 1 106 ? -5.452 15.676 -13.391 1.00 46.56 106 SER A N 1
ATOM 833 C CA . SER A 1 106 ? -6.464 15.241 -14.358 1.00 46.56 106 SER A CA 1
ATOM 834 C C . SER A 1 106 ? -6.731 13.743 -14.186 1.00 46.56 106 SER A C 1
ATOM 836 O O . SER A 1 106 ? -5.951 12.904 -14.621 1.00 46.56 106 SER A O 1
ATOM 838 N N . ASN A 1 107 ? -7.861 13.419 -13.546 1.00 50.47 107 ASN A N 1
ATOM 839 C CA . ASN A 1 107 ? -8.411 12.071 -13.308 1.00 50.47 107 ASN A CA 1
ATOM 840 C C . ASN A 1 107 ? -7.829 11.280 -12.125 1.00 50.47 107 ASN A C 1
ATOM 842 O O . ASN A 1 107 ? -7.508 10.097 -12.259 1.00 50.47 107 ASN A O 1
ATOM 846 N N . SER A 1 108 ? -7.762 11.878 -10.931 1.00 57.25 108 SER A N 1
ATOM 847 C CA . SER A 1 108 ? -7.551 11.083 -9.719 1.00 57.25 108 SER A CA 1
ATOM 848 C C . SER A 1 108 ? -8.816 10.260 -9.427 1.00 57.25 108 SER A C 1
ATOM 850 O O . SER A 1 108 ? -9.743 10.729 -8.772 1.00 57.25 108 SER A O 1
ATOM 852 N N . ASN A 1 109 ? -8.867 9.019 -9.917 1.00 73.31 109 ASN A N 1
ATOM 853 C CA . ASN A 1 109 ? -9.881 8.014 -9.566 1.00 73.31 109 ASN A CA 1
ATOM 854 C C . ASN A 1 109 ? -9.692 7.514 -8.119 1.00 73.31 109 ASN A C 1
ATOM 856 O O . ASN A 1 109 ? -9.684 6.302 -7.868 1.00 73.31 109 ASN A O 1
ATOM 860 N N . ILE A 1 110 ? -9.498 8.445 -7.180 1.00 77.94 110 ILE A N 1
ATOM 861 C CA . ILE A 1 110 ? -9.425 8.165 -5.750 1.00 77.94 110 ILE A CA 1
ATOM 862 C C . ILE A 1 110 ? -10.781 7.566 -5.376 1.00 77.94 110 ILE A C 1
ATOM 864 O O . ILE A 1 110 ? -11.814 8.200 -5.614 1.00 77.94 110 ILE A O 1
ATOM 868 N N . PRO A 1 111 ? -10.817 6.318 -4.888 1.00 82.19 111 PRO A N 1
ATOM 869 C CA . PRO A 1 111 ? -12.071 5.710 -4.488 1.00 82.19 111 PRO A CA 1
ATOM 870 C C . PRO A 1 111 ? -12.684 6.518 -3.347 1.00 82.19 111 PRO A C 1
ATOM 872 O O . PRO A 1 111 ? -11.984 6.966 -2.442 1.00 82.19 111 PRO A O 1
ATOM 875 N N . ASN A 1 112 ? -14.002 6.689 -3.386 1.00 86.38 112 ASN A N 1
ATOM 876 C CA . ASN A 1 112 ? -14.710 7.252 -2.250 1.00 86.38 112 ASN A CA 1
ATOM 877 C C . ASN A 1 112 ? -14.620 6.271 -1.070 1.00 86.38 112 ASN A C 1
ATOM 879 O O . ASN A 1 112 ? -15.150 5.165 -1.149 1.00 86.38 112 ASN A O 1
ATOM 883 N N . THR A 1 113 ? -13.980 6.689 0.018 1.00 89.31 113 THR A N 1
ATOM 884 C CA . THR A 1 113 ? -13.786 5.902 1.243 1.00 89.31 113 THR A CA 1
ATOM 885 C C . THR A 1 113 ? -14.766 6.277 2.358 1.00 89.31 113 THR 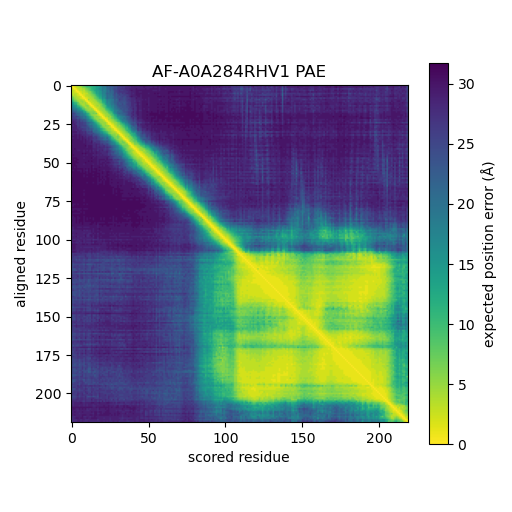A C 1
ATOM 887 O O . THR A 1 113 ? -14.639 5.792 3.477 1.00 89.31 113 THR A O 1
ATOM 890 N N . SER A 1 114 ? -15.779 7.110 2.080 1.00 89.50 114 SE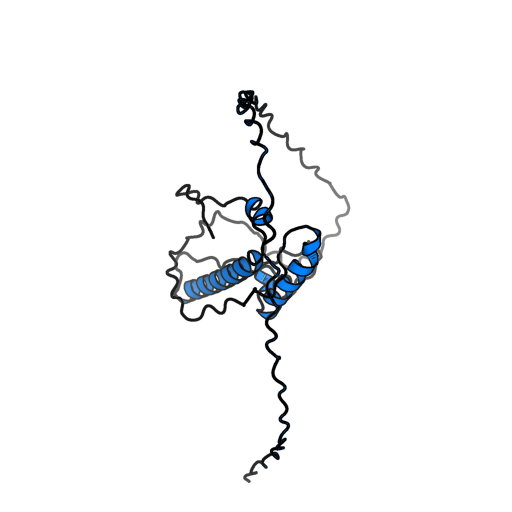R A N 1
ATOM 891 C CA . SER A 1 114 ? -16.755 7.561 3.087 1.00 89.50 114 SER A CA 1
ATOM 892 C C . SER A 1 114 ? -17.552 6.424 3.728 1.00 89.50 114 SER A C 1
ATOM 894 O O . SER A 1 114 ? -18.054 6.579 4.837 1.00 89.50 114 SER A O 1
ATOM 896 N N . HIS A 1 115 ? -17.691 5.307 3.012 1.00 88.50 115 HIS A N 1
ATOM 897 C CA . HIS A 1 115 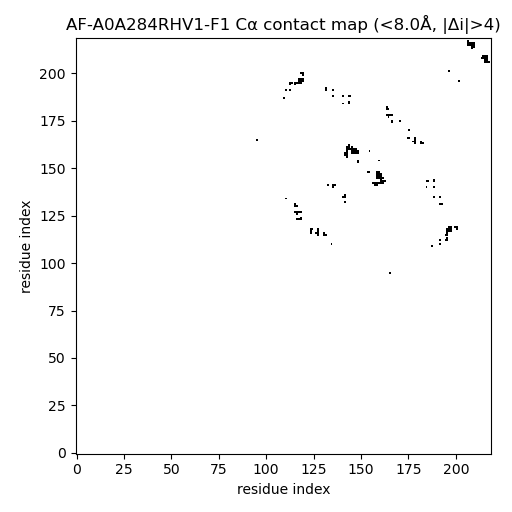? -18.400 4.117 3.464 1.00 88.50 115 HIS A CA 1
ATOM 898 C C . HIS A 1 115 ? -17.546 3.207 4.352 1.00 88.50 115 HIS A C 1
ATOM 900 O O . HIS A 1 115 ? -18.113 2.323 4.978 1.00 88.50 115 HIS A O 1
ATOM 906 N N . ILE A 1 116 ? -16.224 3.425 4.425 1.00 90.38 116 ILE A N 1
ATOM 907 C CA . ILE A 1 116 ? -15.350 2.615 5.272 1.00 90.38 116 ILE A CA 1
ATOM 908 C C . ILE A 1 116 ? -15.607 2.973 6.744 1.00 90.38 116 ILE A C 1
ATOM 910 O O . ILE A 1 116 ? -15.614 4.155 7.129 1.00 90.38 116 ILE A O 1
ATOM 914 N N . GLN A 1 117 ? -15.813 1.961 7.577 1.00 92.25 117 GLN A N 1
ATOM 915 C CA . GLN A 1 117 ? -15.932 2.068 9.021 1.00 92.25 117 GLN A CA 1
ATOM 916 C C . GLN A 1 117 ? -14.652 2.666 9.604 1.00 92.25 117 GLN A C 1
ATOM 918 O O . GLN A 1 117 ? -13.549 2.254 9.271 1.00 92.25 117 GLN A O 1
ATOM 923 N N . GLU A 1 118 ? -14.780 3.655 10.485 1.00 95.25 118 GLU A N 1
ATOM 924 C CA . GLU A 1 118 ? -13.608 4.301 11.076 1.00 95.25 118 GLU A CA 1
ATOM 925 C C . GLU A 1 118 ? -12.908 3.384 12.091 1.00 95.25 118 GLU A C 1
ATOM 927 O O . GLU A 1 118 ? -13.542 2.890 13.026 1.00 95.25 118 GLU A O 1
ATOM 932 N N . LEU A 1 119 ? -11.595 3.194 11.935 1.00 96.12 119 LEU A N 1
ATOM 933 C CA . LEU A 1 119 ? -10.762 2.433 12.859 1.00 96.12 119 LEU A CA 1
ATOM 934 C C . LEU A 1 119 ? -10.450 3.281 14.095 1.00 96.12 119 LEU A C 1
ATOM 936 O O . LEU A 1 119 ? -9.495 4.059 14.102 1.00 96.12 119 LEU A O 1
ATOM 940 N N . LYS A 1 120 ? -11.263 3.124 15.141 1.00 96.00 120 LYS A N 1
ATOM 941 C CA . LYS A 1 120 ? -11.101 3.814 16.436 1.00 96.00 120 LYS A CA 1
ATOM 942 C C . LYS A 1 120 ? -10.440 2.936 17.482 1.00 96.00 120 LYS A C 1
ATOM 944 O O . LYS A 1 120 ? -9.767 3.419 18.389 1.00 96.00 120 LYS A O 1
ATOM 949 N N . SER A 1 121 ? -10.672 1.635 17.383 1.00 94.38 121 SER A N 1
ATOM 950 C CA . SER A 1 121 ? -10.234 0.662 18.365 1.00 94.38 121 SER A CA 1
ATOM 951 C C . SER A 1 121 ? -9.941 -0.684 17.715 1.00 94.38 121 SER A C 1
ATOM 953 O O . SER A 1 121 ? -10.253 -0.938 16.553 1.00 94.38 121 SER A O 1
ATOM 955 N N . ARG A 1 122 ? -9.400 -1.608 18.511 1.00 93.44 122 ARG A N 1
ATOM 956 C CA . ARG A 1 122 ? -9.216 -3.000 18.091 1.00 93.44 122 ARG A CA 1
ATOM 957 C C . ARG A 1 122 ? -10.533 -3.694 17.719 1.00 93.44 122 ARG A C 1
ATOM 959 O O . ARG A 1 122 ? -10.500 -4.621 16.918 1.00 93.44 122 ARG A O 1
ATOM 966 N N . ALA A 1 123 ? -11.668 -3.278 18.287 1.00 95.62 123 ALA A N 1
ATOM 967 C CA . ALA A 1 123 ? -12.967 -3.872 17.970 1.00 95.62 123 ALA A CA 1
ATOM 968 C C . ALA A 1 123 ? -13.404 -3.570 16.525 1.00 95.62 123 ALA A C 1
ATOM 970 O O . ALA A 1 123 ? -14.066 -4.396 15.905 1.00 95.62 123 ALA A O 1
ATOM 971 N N . ASP A 1 124 ? -12.968 -2.434 15.974 1.00 94.19 124 ASP A N 1
ATOM 972 C CA . ASP A 1 124 ? -13.312 -1.990 14.618 1.00 94.19 124 ASP A CA 1
ATOM 973 C C . ASP A 1 124 ? -12.378 -2.584 13.546 1.00 94.19 124 ASP A C 1
ATOM 975 O O . ASP A 1 124 ? -12.657 -2.484 12.352 1.00 94.19 124 ASP A O 1
ATOM 979 N N . TRP A 1 125 ? -11.280 -3.230 13.966 1.00 93.25 125 TRP A N 1
ATOM 980 C CA . TRP A 1 125 ? -10.215 -3.721 13.084 1.00 93.25 125 TRP A CA 1
ATOM 981 C C . TRP A 1 125 ? -10.722 -4.613 11.953 1.00 93.25 125 TRP A C 1
ATOM 983 O O . TRP A 1 125 ? -10.350 -4.411 10.802 1.00 93.25 125 TRP A O 1
ATOM 993 N N . VAL A 1 126 ? -11.569 -5.596 12.268 1.00 95.75 126 VAL A N 1
ATOM 994 C CA . VAL A 1 126 ? -12.020 -6.589 11.280 1.00 95.75 126 VAL A CA 1
ATOM 995 C C . VAL A 1 126 ? -12.865 -5.936 10.187 1.00 95.75 126 VAL A C 1
ATOM 997 O O . VAL A 1 126 ? -12.632 -6.203 9.012 1.00 95.75 126 VAL A O 1
ATOM 1000 N N . ALA A 1 127 ? -13.804 -5.064 10.563 1.00 93.94 127 ALA A N 1
ATOM 1001 C CA . ALA A 1 127 ? -14.664 -4.363 9.611 1.00 93.94 127 ALA A CA 1
ATOM 1002 C C . ALA A 1 127 ? -13.849 -3.414 8.721 1.00 93.94 127 ALA A C 1
ATOM 1004 O O . ALA A 1 127 ? -13.932 -3.496 7.497 1.00 93.94 127 ALA A O 1
ATOM 1005 N N . TRP A 1 128 ? -12.990 -2.590 9.334 1.00 95.06 128 TRP A N 1
ATOM 1006 C CA . TRP A 1 128 ? -12.111 -1.677 8.604 1.00 95.06 128 TRP A CA 1
ATOM 1007 C C . TRP A 1 128 ? -11.195 -2.424 7.624 1.00 95.06 128 TRP A C 1
ATOM 1009 O O . TRP A 1 128 ? -11.069 -2.026 6.464 1.00 95.06 128 TRP A O 1
ATOM 1019 N N . TYR A 1 129 ? -10.590 -3.533 8.065 1.00 93.69 129 TYR A N 1
ATOM 1020 C CA . TYR A 1 129 ? -9.698 -4.343 7.237 1.00 93.69 129 TYR A CA 1
ATOM 1021 C C . TYR A 1 129 ? -10.432 -4.944 6.036 1.00 93.69 129 TYR A C 1
ATOM 1023 O O . TYR A 1 129 ? -9.958 -4.804 4.913 1.00 93.69 129 TYR A O 1
ATOM 1031 N N . GLN A 1 130 ? -11.601 -5.556 6.247 1.00 93.88 130 GLN A N 1
ATOM 1032 C CA . GLN A 1 130 ? -12.378 -6.172 5.166 1.00 93.88 130 GLN A CA 1
ATOM 1033 C C . GLN A 1 130 ? -12.808 -5.156 4.104 1.00 93.88 130 GLN A C 1
ATOM 1035 O O . GLN A 1 130 ? -12.726 -5.429 2.910 1.00 93.88 130 GLN A O 1
ATOM 1040 N N . GLU A 1 131 ? -13.257 -3.970 4.510 1.00 94.62 131 GLU A N 1
ATOM 1041 C CA . GLU A 1 131 ? -13.671 -2.926 3.566 1.00 94.62 131 GLU A CA 1
ATOM 1042 C C . GLU A 1 131 ? -12.480 -2.360 2.787 1.00 94.62 131 GLU A C 1
ATOM 1044 O O . GLU A 1 131 ? -12.539 -2.224 1.563 1.00 94.62 131 GLU A O 1
ATOM 1049 N N . THR A 1 132 ? -11.370 -2.107 3.480 1.00 93.38 132 THR A N 1
ATOM 1050 C CA . THR A 1 132 ? -10.098 -1.684 2.882 1.00 93.38 132 THR A CA 1
ATOM 1051 C C . THR A 1 132 ? -9.604 -2.712 1.861 1.00 93.38 132 THR A C 1
ATOM 1053 O O . THR A 1 132 ? -9.313 -2.363 0.713 1.00 93.38 132 THR A O 1
ATOM 1056 N N . GLU A 1 133 ? -9.564 -3.990 2.243 1.00 92.25 133 GLU A N 1
ATOM 1057 C CA . GLU A 1 133 ? -9.163 -5.102 1.383 1.00 92.25 133 GLU A CA 1
ATOM 1058 C C . GLU A 1 133 ? -10.082 -5.222 0.163 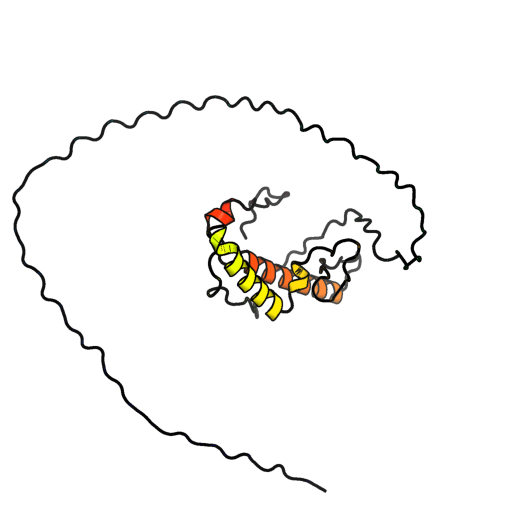1.00 92.25 133 GLU A C 1
ATOM 1060 O O . GLU A 1 133 ? -9.591 -5.330 -0.962 1.00 92.25 133 GLU A O 1
ATOM 1065 N N . ASN A 1 134 ? -11.403 -5.124 0.343 1.00 92.62 134 ASN A N 1
ATOM 1066 C CA . ASN A 1 134 ? -12.371 -5.173 -0.754 1.00 92.62 134 ASN A CA 1
ATOM 1067 C C . ASN A 1 134 ? -12.135 -4.057 -1.779 1.00 92.62 134 ASN A C 1
ATOM 1069 O O . ASN A 1 134 ? -12.154 -4.314 -2.984 1.00 92.62 134 ASN A O 1
ATOM 1073 N N . ILE A 1 135 ? -11.869 -2.828 -1.330 1.00 93.38 135 ILE A N 1
ATOM 1074 C CA . ILE A 1 135 ? -11.606 -1.691 -2.225 1.00 93.38 135 ILE A CA 1
ATOM 1075 C C . ILE A 1 135 ? -10.282 -1.882 -2.970 1.00 93.38 135 ILE A C 1
ATOM 1077 O O . ILE A 1 135 ? -10.227 -1.695 -4.189 1.00 93.38 135 ILE A O 1
ATOM 1081 N N . ILE A 1 136 ? -9.218 -2.270 -2.262 1.00 92.19 136 ILE A N 1
ATOM 1082 C CA . ILE A 1 136 ? -7.897 -2.525 -2.856 1.00 92.19 136 ILE A CA 1
ATOM 1083 C C . ILE A 1 136 ? -7.989 -3.664 -3.884 1.00 92.19 136 ILE A C 1
ATOM 1085 O O . ILE A 1 136 ? -7.459 -3.545 -4.994 1.00 92.19 136 ILE A O 1
ATOM 1089 N N . THR A 1 137 ? -8.723 -4.728 -3.559 1.00 91.25 137 THR A N 1
ATOM 1090 C CA . THR A 1 137 ? -8.981 -5.872 -4.444 1.00 91.25 137 THR A CA 1
ATOM 1091 C C . THR A 1 137 ? -9.782 -5.462 -5.672 1.00 91.25 137 THR A C 1
ATOM 1093 O O . THR A 1 137 ? -9.366 -5.752 -6.793 1.00 91.25 137 THR A O 1
ATOM 1096 N N . ALA A 1 138 ? -10.878 -4.716 -5.500 1.00 90.94 138 ALA A N 1
ATOM 1097 C CA . ALA A 1 138 ? -11.710 -4.231 -6.603 1.00 90.94 138 ALA A CA 1
ATOM 1098 C C . ALA A 1 138 ? -10.942 -3.311 -7.568 1.00 90.94 138 ALA A C 1
ATOM 1100 O O . ALA A 1 138 ? -11.277 -3.218 -8.749 1.00 90.94 138 ALA A O 1
ATOM 1101 N N . LYS A 1 139 ? -9.888 -2.642 -7.087 1.00 90.38 139 LYS A N 1
ATOM 1102 C CA . LYS A 1 139 ? -8.981 -1.821 -7.901 1.00 90.38 139 LYS A CA 1
ATOM 1103 C C . LYS A 1 139 ? -7.807 -2.608 -8.501 1.00 90.38 139 LYS A C 1
ATOM 1105 O O . LYS A 1 139 ? -7.040 -2.033 -9.273 1.00 90.38 139 LYS A O 1
ATOM 1110 N N . GLY A 1 140 ? -7.651 -3.890 -8.168 1.00 90.38 140 GLY A N 1
ATOM 1111 C CA . GLY A 1 140 ? -6.526 -4.717 -8.608 1.00 90.38 140 GLY A CA 1
ATOM 1112 C C . GLY A 1 140 ? -5.184 -4.242 -8.044 1.00 90.38 140 GLY A C 1
ATOM 1113 O O . GLY A 1 140 ? -4.177 -4.267 -8.750 1.00 90.38 140 GLY A O 1
ATOM 1114 N N . LEU A 1 141 ? -5.181 -3.747 -6.802 1.00 92.31 141 LEU A N 1
ATOM 1115 C CA . LEU A 1 141 ? -4.017 -3.135 -6.153 1.00 92.31 141 LEU A CA 1
ATOM 1116 C C . LEU A 1 141 ? -3.442 -3.967 -4.996 1.00 92.31 141 LEU A C 1
ATOM 1118 O O . LEU A 1 141 ? -2.523 -3.497 -4.336 1.00 92.31 141 LEU A O 1
ATOM 1122 N N . LEU A 1 142 ? -3.928 -5.194 -4.765 1.00 88.38 142 LEU A N 1
ATOM 1123 C CA . LEU A 1 142 ? -3.474 -6.057 -3.658 1.00 88.38 142 LEU A CA 1
ATOM 1124 C C . LEU A 1 142 ? -1.950 -6.207 -3.597 1.00 88.38 142 LEU A C 1
ATOM 1126 O O . LEU A 1 142 ? -1.354 -6.116 -2.532 1.00 88.38 142 LEU A O 1
ATOM 1130 N N . ASN A 1 143 ? -1.301 -6.318 -4.751 1.00 87.38 143 ASN A N 1
ATOM 1131 C CA . ASN A 1 143 ? 0.140 -6.549 -4.827 1.00 87.38 143 ASN A CA 1
ATOM 1132 C C . ASN A 1 143 ? 0.980 -5.393 -4.250 1.00 87.38 143 ASN A C 1
ATOM 1134 O O . ASN A 1 143 ? 2.155 -5.591 -3.963 1.00 87.38 143 ASN A O 1
ATOM 1138 N N . HIS A 1 144 ? 0.404 -4.201 -4.063 1.00 88.44 144 HIS A N 1
ATOM 1139 C CA . HIS A 1 144 ? 1.075 -3.073 -3.405 1.00 88.44 144 HIS A CA 1
ATOM 1140 C C . HIS A 1 144 ? 1.140 -3.201 -1.873 1.00 88.44 144 HIS A C 1
ATOM 1142 O O . HIS A 1 144 ? 1.930 -2.498 -1.255 1.00 88.44 144 HIS A O 1
ATOM 1148 N N . ILE A 1 145 ? 0.333 -4.074 -1.258 1.00 86.06 145 ILE A N 1
ATOM 1149 C CA . ILE A 1 145 ? 0.305 -4.286 0.204 1.00 86.06 145 ILE A CA 1
ATOM 1150 C C . ILE A 1 145 ? 0.784 -5.677 0.626 1.00 86.06 145 ILE A C 1
ATOM 1152 O O . ILE A 1 145 ? 0.793 -5.987 1.814 1.00 86.06 145 ILE A O 1
ATOM 1156 N N . CYS A 1 146 ? 1.133 -6.541 -0.327 1.00 86.31 146 CYS A N 1
ATOM 1157 C CA . CYS A 1 146 ? 1.582 -7.891 -0.017 1.00 86.31 146 CYS A CA 1
ATOM 1158 C C . CYS A 1 146 ? 3.035 -7.892 0.453 1.00 86.31 146 CYS A C 1
ATOM 1160 O O . CYS A 1 146 ? 3.907 -7.326 -0.205 1.00 86.31 146 CYS A O 1
ATOM 1162 N N . ASP A 1 147 ? 3.298 -8.632 1.523 1.00 84.31 147 ASP A N 1
ATOM 1163 C CA . ASP A 1 147 ? 4.639 -9.108 1.833 1.00 84.31 147 ASP A CA 1
ATOM 1164 C C . ASP A 1 147 ? 5.010 -10.298 0.934 1.00 84.31 147 ASP A C 1
ATOM 1166 O O . ASP A 1 147 ? 4.126 -11.003 0.429 1.00 84.31 147 ASP A O 1
ATOM 1170 N N . PRO A 1 148 ? 6.312 -10.576 0.743 1.00 82.38 148 PRO A N 1
ATOM 1171 C CA . PRO A 1 148 ? 6.750 -11.828 0.149 1.00 82.38 148 PRO A CA 1
ATOM 1172 C C . PRO A 1 148 ? 6.138 -13.033 0.876 1.00 82.38 148 PRO A C 1
ATOM 1174 O O . PRO A 1 148 ? 6.212 -13.104 2.107 1.00 82.38 148 PRO A O 1
ATOM 1177 N N . PRO A 1 149 ? 5.581 -14.015 0.150 1.00 85.06 149 PRO A N 1
ATOM 1178 C CA . PRO A 1 149 ? 5.106 -15.244 0.760 1.00 85.06 149 PRO A CA 1
ATOM 1179 C C . PRO A 1 149 ? 6.267 -15.983 1.440 1.00 85.06 149 PRO A C 1
ATOM 1181 O O . PRO A 1 149 ? 7.407 -15.970 0.967 1.00 85.06 149 PRO A O 1
ATOM 1184 N N . LEU A 1 150 ? 5.966 -16.645 2.561 1.00 88.00 150 LEU A N 1
ATOM 1185 C CA . LEU A 1 150 ? 6.941 -17.433 3.315 1.00 88.00 150 LEU A CA 1
ATOM 1186 C C . LEU A 1 150 ? 7.582 -18.526 2.440 1.00 88.00 150 LEU A C 1
ATOM 1188 O O . LEU A 1 150 ? 6.948 -19.017 1.498 1.00 88.00 150 LEU A O 1
ATOM 1192 N N . PRO A 1 151 ? 8.802 -18.986 2.779 1.00 88.44 151 PRO A N 1
ATOM 1193 C CA . PRO A 1 151 ? 9.371 -20.175 2.157 1.00 88.44 151 PRO A CA 1
ATOM 1194 C C . PRO A 1 151 ? 8.361 -21.329 2.246 1.00 88.44 151 PRO A C 1
ATOM 1196 O O . PRO A 1 151 ? 7.856 -21.618 3.330 1.00 88.44 151 PRO A O 1
ATOM 1199 N N . ASN A 1 152 ? 8.071 -21.976 1.113 1.00 91.19 152 ASN A N 1
ATOM 1200 C CA . ASN A 1 152 ? 7.064 -23.039 0.918 1.00 91.19 152 ASN A CA 1
ATOM 1201 C C . ASN A 1 152 ? 5.615 -22.595 0.647 1.00 91.19 152 ASN A C 1
ATOM 1203 O O . ASN A 1 152 ? 4.765 -23.452 0.411 1.00 91.19 152 ASN A O 1
ATOM 1207 N N . VAL A 1 153 ? 5.315 -21.296 0.613 1.00 86.56 153 VAL A N 1
ATOM 1208 C CA . VAL A 1 153 ? 4.019 -20.804 0.122 1.00 86.56 153 VAL A CA 1
ATOM 1209 C C . VAL A 1 153 ? 4.109 -20.566 -1.387 1.00 86.56 153 VAL A C 1
ATOM 1211 O O . VAL A 1 153 ? 5.060 -19.960 -1.883 1.00 86.56 153 VAL A O 1
ATOM 1214 N N . MET A 1 154 ? 3.122 -21.065 -2.136 1.00 89.81 154 MET A N 1
ATOM 1215 C CA . MET A 1 154 ? 3.085 -20.893 -3.588 1.00 89.81 154 MET A CA 1
ATOM 1216 C C . MET A 1 154 ? 2.868 -19.420 -3.949 1.00 89.81 154 MET A C 1
ATOM 1218 O O . MET A 1 154 ? 1.961 -18.761 -3.434 1.00 89.81 154 MET A O 1
ATOM 1222 N N . TRP A 1 155 ? 3.685 -18.920 -4.872 1.00 85.19 155 TRP A N 1
ATOM 1223 C CA . TRP A 1 155 ? 3.506 -17.598 -5.454 1.00 85.19 155 TRP A CA 1
ATOM 1224 C C . TRP A 1 155 ? 2.330 -17.616 -6.429 1.00 85.19 155 TRP A C 1
ATOM 1226 O O . TRP A 1 155 ? 2.220 -18.474 -7.302 1.00 85.19 155 TRP A O 1
ATOM 1236 N N . THR A 1 156 ? 1.455 -16.641 -6.279 1.00 85.94 156 THR A N 1
ATOM 1237 C CA . THR A 1 156 ? 0.261 -16.402 -7.079 1.00 85.94 156 THR A CA 1
ATOM 1238 C C . THR A 1 156 ? 0.224 -14.928 -7.459 1.00 85.94 156 THR A C 1
ATOM 1240 O O . THR A 1 156 ? 0.910 -14.095 -6.870 1.00 85.94 156 THR A O 1
ATOM 1243 N N . ALA A 1 157 ? -0.619 -14.573 -8.425 1.00 76.94 157 ALA A N 1
ATOM 1244 C CA . ALA A 1 157 ? -0.794 -13.176 -8.804 1.00 76.94 157 ALA A CA 1
ATOM 1245 C C . ALA A 1 157 ? -1.361 -12.293 -7.674 1.00 76.94 15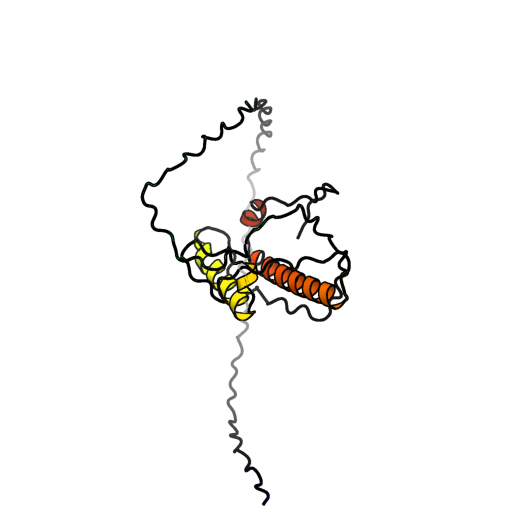7 ALA A C 1
ATOM 1247 O O . ALA A 1 157 ? -1.275 -11.079 -7.806 1.00 76.94 157 ALA A O 1
ATOM 1248 N N . LEU A 1 158 ? -1.931 -12.885 -6.613 1.00 78.44 158 LEU A N 1
ATOM 1249 C CA . LEU A 1 158 ? -2.601 -12.190 -5.504 1.00 78.44 158 LEU A CA 1
ATOM 1250 C C . LEU A 1 158 ? -1.728 -12.022 -4.252 1.00 78.44 158 LEU A C 1
ATOM 1252 O O . LEU A 1 158 ? -2.116 -11.301 -3.343 1.00 78.44 158 LEU A O 1
ATOM 1256 N N . ASN A 1 159 ? -0.585 -12.705 -4.176 1.00 80.62 159 ASN A N 1
ATOM 1257 C CA . ASN A 1 159 ? 0.344 -12.632 -3.042 1.00 80.62 159 ASN A CA 1
ATOM 1258 C C . ASN A 1 159 ? 1.773 -12.291 -3.488 1.00 80.62 159 ASN A C 1
ATOM 1260 O O . ASN A 1 159 ? 2.718 -12.465 -2.725 1.00 80.62 159 ASN A O 1
ATOM 1264 N N . ALA A 1 160 ? 1.944 -11.843 -4.733 1.00 85.00 160 ALA A N 1
ATOM 1265 C CA . ALA A 1 160 ? 3.227 -11.391 -5.239 1.00 85.00 160 ALA A CA 1
ATOM 1266 C C . ALA A 1 160 ? 3.398 -9.893 -4.921 1.00 85.00 160 ALA A C 1
ATOM 1268 O O . ALA A 1 160 ? 2.696 -9.086 -5.537 1.00 85.00 160 ALA A O 1
ATOM 1269 N N . PRO A 1 161 ? 4.313 -9.494 -4.014 1.00 87.81 161 PRO A N 1
ATOM 1270 C CA . PRO A 1 161 ? 4.660 -8.090 -3.805 1.00 87.81 161 PRO A CA 1
ATOM 1271 C C . PRO A 1 161 ? 5.033 -7.384 -5.109 1.00 87.81 161 PRO A C 1
ATOM 1273 O O . PRO A 1 161 ? 5.782 -7.911 -5.938 1.00 87.81 161 PRO A O 1
ATOM 1276 N N . LEU A 1 162 ? 4.556 -6.151 -5.261 1.00 89.50 162 LEU A N 1
ATOM 1277 C CA . LEU A 1 162 ? 4.908 -5.267 -6.360 1.00 89.50 162 LEU A CA 1
ATOM 1278 C C . LEU A 1 162 ? 5.827 -4.146 -5.876 1.00 89.50 162 LEU A C 1
ATOM 1280 O O . LEU A 1 162 ? 5.384 -3.118 -5.371 1.00 89.50 162 LEU A O 1
ATOM 1284 N N . TYR A 1 163 ? 7.120 -4.317 -6.122 1.00 89.19 163 TYR A N 1
ATOM 1285 C CA . TYR A 1 163 ? 8.137 -3.328 -5.775 1.00 89.19 163 TYR A CA 1
ATOM 1286 C C . TYR A 1 163 ? 8.177 -2.136 -6.741 1.00 89.19 163 TYR A C 1
ATOM 1288 O O . TYR A 1 163 ? 7.827 -2.286 -7.922 1.00 89.19 163 TYR A O 1
ATOM 1296 N N . PRO A 1 164 ? 8.657 -0.963 -6.278 1.00 87.94 164 PRO A N 1
ATOM 1297 C CA . PRO A 1 164 ? 8.916 0.167 -7.157 1.00 87.94 164 PRO A CA 1
ATOM 1298 C C . PRO A 1 164 ? 9.879 -0.238 -8.278 1.00 87.94 164 PRO A C 1
ATOM 1300 O O . PRO A 1 164 ? 10.892 -0.895 -8.020 1.00 87.94 164 PRO A O 1
ATOM 1303 N N . PRO A 1 165 ? 9.606 0.145 -9.537 1.00 88.12 165 PRO A N 1
ATOM 1304 C CA . PRO A 1 165 ? 10.517 -0.157 -10.628 1.00 88.12 165 PRO A CA 1
ATOM 1305 C C . PRO A 1 165 ? 11.826 0.619 -10.446 1.00 88.12 165 PRO A C 1
ATOM 1307 O O . PRO A 1 165 ? 11.817 1.831 -10.234 1.00 88.12 165 PRO A O 1
ATOM 1310 N N . VAL A 1 166 ? 12.956 -0.075 -10.575 1.00 87.88 166 VAL A N 1
ATOM 1311 C CA . VAL A 1 166 ? 14.281 0.554 -10.556 1.00 87.88 166 VAL A CA 1
ATOM 1312 C C . VAL A 1 166 ? 14.470 1.358 -11.842 1.00 87.88 166 VAL A C 1
ATOM 1314 O O . VAL A 1 166 ? 14.262 0.840 -12.942 1.00 87.88 166 VAL A O 1
ATOM 1317 N N . LEU A 1 167 ? 14.856 2.629 -11.710 1.00 86.62 167 LEU A N 1
ATOM 1318 C CA . LEU A 1 167 ? 15.211 3.472 -12.849 1.00 86.62 167 LEU A CA 1
ATOM 1319 C C . LEU A 1 167 ? 16.678 3.208 -13.226 1.00 86.62 167 LEU A C 1
ATOM 1321 O O . LEU A 1 167 ? 17.554 3.418 -12.386 1.00 86.62 167 LEU A O 1
ATOM 1325 N N . PRO A 1 168 ? 16.974 2.749 -14.456 1.00 88.88 168 PRO A N 1
ATOM 1326 C CA . PRO A 1 168 ? 18.354 2.600 -14.899 1.00 88.88 168 PRO A CA 1
ATOM 1327 C C . PRO A 1 168 ? 19.006 3.975 -15.099 1.00 88.88 168 PRO A C 1
ATOM 1329 O O . PRO A 1 168 ? 18.311 4.981 -15.258 1.00 88.88 168 PRO A O 1
ATOM 1332 N N . GLN A 1 169 ? 20.341 4.009 -15.138 1.00 87.50 169 GLN A N 1
ATOM 1333 C CA . GLN A 1 169 ? 21.112 5.243 -15.342 1.00 87.50 169 GLN A CA 1
ATOM 1334 C C . GLN A 1 169 ? 20.694 5.983 -16.625 1.00 87.50 169 GLN A C 1
ATOM 1336 O O . GLN A 1 169 ? 20.551 7.201 -16.621 1.00 87.50 169 GLN A O 1
ATOM 1341 N N . GLU A 1 170 ? 20.410 5.237 -17.693 1.00 92.69 170 GLU A N 1
ATOM 1342 C CA . GLU A 1 170 ? 19.884 5.752 -18.960 1.00 92.69 170 GLU A CA 1
ATOM 1343 C C . GLU A 1 170 ? 18.380 5.469 -19.061 1.00 92.69 170 GLU A C 1
ATOM 1345 O O . GLU A 1 170 ? 17.903 4.644 -19.845 1.00 92.69 170 GLU A O 1
ATOM 1350 N N . TYR A 1 171 ? 17.599 6.100 -18.185 1.00 90.25 171 TYR A N 1
ATOM 1351 C CA . TYR A 1 171 ? 16.156 5.908 -18.188 1.00 90.25 171 TYR A CA 1
ATOM 1352 C C . TYR A 1 171 ? 15.513 6.514 -19.443 1.00 90.25 171 TYR A C 1
ATOM 1354 O O . TYR A 1 171 ? 15.822 7.619 -19.881 1.00 90.25 171 TYR A O 1
ATOM 1362 N N . THR A 1 172 ? 14.559 5.783 -20.014 1.00 93.75 172 THR A N 1
ATOM 1363 C CA . THR A 1 172 ? 13.753 6.243 -21.143 1.00 93.75 172 THR A CA 1
ATOM 1364 C C . THR A 1 172 ? 12.442 6.835 -20.634 1.00 93.75 172 THR A C 1
ATOM 1366 O O . THR A 1 172 ? 12.048 6.632 -19.482 1.00 93.75 172 THR A O 1
ATOM 1369 N N . HIS A 1 173 ? 11.696 7.505 -21.512 1.00 92.12 173 HIS A N 1
ATOM 1370 C CA . HIS A 1 173 ? 10.353 7.986 -21.182 1.00 92.12 173 HIS A CA 1
ATOM 1371 C C . HIS A 1 173 ? 9.416 6.850 -20.716 1.00 92.12 173 HIS A C 1
ATOM 1373 O O . HIS A 1 173 ? 8.609 7.037 -19.806 1.00 92.12 173 HIS A O 1
ATOM 1379 N N . ALA A 1 174 ? 9.569 5.644 -21.274 1.00 93.25 174 ALA A N 1
ATOM 1380 C CA . ALA A 1 174 ? 8.804 4.472 -20.858 1.00 93.25 174 ALA A CA 1
ATOM 1381 C C . ALA A 1 174 ? 9.124 4.048 -19.412 1.00 93.25 174 ALA A C 1
ATOM 1383 O O . ALA A 1 174 ? 8.206 3.739 -18.650 1.00 93.25 174 ALA A O 1
ATOM 1384 N N . HIS A 1 175 ? 10.400 4.089 -19.005 1.00 91.00 175 HIS A N 1
ATOM 1385 C CA . HIS A 1 175 ? 10.805 3.803 -17.622 1.00 91.00 175 HIS A CA 1
ATOM 1386 C C . HIS A 1 175 ? 10.187 4.801 -16.640 1.00 91.00 175 HIS A C 1
ATOM 1388 O O . HIS A 1 175 ? 9.618 4.392 -15.626 1.00 91.00 175 HIS A O 1
ATOM 1394 N N . ILE A 1 176 ? 10.211 6.093 -16.982 1.00 90.62 176 ILE A N 1
ATOM 1395 C CA . ILE A 1 176 ? 9.579 7.139 -16.172 1.00 90.62 176 ILE A CA 1
ATOM 1396 C C . ILE A 1 176 ? 8.080 6.870 -16.039 1.00 90.62 176 ILE A C 1
ATOM 1398 O O . ILE A 1 176 ? 7.558 6.879 -14.931 1.00 90.62 176 ILE A O 1
ATOM 1402 N N . ASN A 1 177 ? 7.374 6.593 -17.137 1.00 91.06 177 ASN A N 1
ATOM 1403 C CA . ASN A 1 177 ? 5.929 6.361 -17.089 1.00 91.06 177 ASN A CA 1
ATOM 1404 C C . ASN A 1 177 ? 5.562 5.129 -16.255 1.00 91.06 177 ASN A C 1
ATOM 1406 O O . ASN A 1 177 ? 4.586 5.172 -15.503 1.00 91.06 177 ASN A O 1
ATOM 1410 N N . LYS A 1 178 ? 6.364 4.059 -16.321 1.00 89.19 178 LYS A N 1
ATOM 1411 C CA . LYS A 1 178 ? 6.190 2.879 -15.464 1.00 89.19 178 LYS A CA 1
ATOM 1412 C C . LYS A 1 178 ? 6.358 3.237 -13.986 1.00 89.19 178 LYS A C 1
ATOM 1414 O O . LYS A 1 178 ? 5.508 2.866 -13.180 1.00 89.19 178 LYS A O 1
ATOM 1419 N N . TRP A 1 179 ? 7.400 3.995 -13.644 1.00 90.56 179 TRP A N 1
ATOM 1420 C CA . TRP A 1 179 ? 7.627 4.481 -12.282 1.00 90.56 179 TRP A CA 1
ATOM 1421 C C . TRP A 1 179 ? 6.490 5.379 -11.794 1.00 90.56 179 TRP A C 1
ATOM 1423 O O . TRP A 1 179 ? 5.936 5.137 -10.726 1.00 90.56 179 TRP A O 1
ATOM 1433 N N . LYS A 1 180 ? 6.058 6.345 -12.614 1.00 88.69 180 LYS A N 1
ATOM 1434 C CA . LYS A 1 180 ? 4.939 7.237 -12.288 1.00 88.69 180 LYS A CA 1
ATOM 1435 C C . LYS A 1 180 ? 3.642 6.469 -12.051 1.00 88.69 180 LYS A C 1
ATOM 1437 O O . LYS A 1 180 ? 2.913 6.776 -11.115 1.00 88.69 180 LYS A O 1
ATOM 1442 N N . THR A 1 181 ? 3.371 5.467 -12.885 1.00 90.38 181 THR A N 1
ATOM 1443 C CA . THR A 1 181 ? 2.188 4.610 -12.751 1.00 90.38 181 THR A CA 1
ATOM 1444 C C . THR A 1 181 ? 2.233 3.817 -11.452 1.00 90.38 181 THR A C 1
ATOM 1446 O O . THR A 1 181 ? 1.228 3.758 -10.748 1.00 90.38 181 THR A O 1
ATOM 1449 N N . TRP A 1 182 ? 3.385 3.224 -11.125 1.00 92.19 182 TRP A N 1
ATOM 1450 C CA . TRP A 1 182 ? 3.565 2.505 -9.866 1.00 92.19 182 TRP A CA 1
ATOM 1451 C C . TRP A 1 182 ? 3.347 3.436 -8.670 1.00 92.19 182 TRP A C 1
ATOM 1453 O O . TRP A 1 182 ? 2.510 3.141 -7.827 1.00 92.19 182 TRP A O 1
ATOM 1463 N N . TYR A 1 183 ? 4.006 4.597 -8.658 1.00 89.94 183 TYR A N 1
ATOM 1464 C CA . TYR A 1 183 ? 3.909 5.568 -7.567 1.00 89.94 183 TYR A CA 1
ATOM 1465 C C . TYR A 1 183 ? 2.481 6.086 -7.374 1.00 89.94 183 TYR A C 1
ATOM 1467 O O . TYR A 1 183 ? 2.000 6.209 -6.255 1.00 89.94 183 TYR A O 1
ATOM 1475 N N . HIS A 1 184 ? 1.764 6.350 -8.468 1.00 89.19 184 HIS A N 1
ATOM 1476 C CA . HIS A 1 184 ? 0.371 6.777 -8.394 1.00 89.19 184 HIS A CA 1
ATOM 1477 C C . HIS A 1 184 ? -0.534 5.708 -7.767 1.00 89.19 184 HIS A C 1
ATOM 1479 O O . HIS A 1 184 ? -1.376 6.025 -6.931 1.00 89.19 184 HIS A O 1
ATOM 1485 N N . LYS A 1 185 ? -0.358 4.441 -8.156 1.00 90.62 185 LYS A N 1
ATOM 1486 C CA . LYS A 1 185 ? -1.103 3.321 -7.567 1.00 90.62 185 LYS A CA 1
ATOM 1487 C C . LYS A 1 185 ? -0.777 3.141 -6.087 1.00 90.62 185 LYS A C 1
ATOM 1489 O O . LYS A 1 185 ? -1.693 2.956 -5.293 1.00 90.62 185 LYS A O 1
ATOM 1494 N N . ASP A 1 186 ? 0.498 3.254 -5.734 1.00 89.94 186 ASP A N 1
ATOM 1495 C CA . ASP A 1 186 ? 0.976 3.184 -4.356 1.00 89.94 186 ASP A CA 1
ATOM 1496 C C . ASP A 1 186 ? 0.362 4.292 -3.487 1.00 89.94 186 ASP A C 1
ATOM 1498 O O . ASP A 1 186 ? -0.204 4.020 -2.433 1.00 89.94 186 ASP A O 1
ATOM 1502 N N . ALA A 1 187 ? 0.327 5.528 -3.994 1.00 89.31 187 ALA A N 1
ATOM 1503 C CA . ALA A 1 187 ? -0.325 6.651 -3.326 1.00 89.31 187 ALA A CA 1
ATOM 1504 C C . ALA A 1 187 ? -1.839 6.441 -3.137 1.00 89.31 187 ALA A C 1
ATOM 1506 O O . ALA A 1 187 ? -2.387 6.834 -2.109 1.00 89.31 187 ALA A O 1
ATOM 1507 N N . ILE A 1 188 ? -2.528 5.804 -4.095 1.00 90.38 188 ILE A N 1
ATOM 1508 C CA . ILE A 1 188 ? -3.945 5.435 -3.934 1.00 90.38 188 ILE A CA 1
ATOM 1509 C C . ILE A 1 188 ? -4.105 4.423 -2.800 1.00 90.38 188 ILE A C 1
ATOM 1511 O O . ILE A 1 188 ? -4.972 4.604 -1.949 1.00 90.38 188 ILE A O 1
ATOM 1515 N N . VAL A 1 189 ? -3.284 3.371 -2.780 1.00 91.81 189 VAL A N 1
ATOM 1516 C CA . VAL A 1 189 ? -3.309 2.351 -1.723 1.00 91.81 189 VAL A CA 1
ATOM 1517 C C . VAL A 1 189 ? -3.042 2.976 -0.364 1.00 91.81 189 VAL A C 1
ATOM 1519 O O . VAL A 1 189 ? -3.822 2.768 0.560 1.00 91.81 189 VAL A O 1
ATOM 1522 N N . PHE A 1 190 ? -2.003 3.800 -0.261 1.00 90.50 190 PHE A N 1
ATOM 1523 C CA . PHE A 1 190 ? -1.699 4.547 0.949 1.00 90.50 190 PHE A CA 1
ATOM 1524 C C . PHE A 1 190 ? -2.881 5.424 1.380 1.00 90.50 190 PHE A C 1
ATOM 1526 O O . PHE A 1 190 ? -3.281 5.384 2.537 1.00 90.50 190 PHE A O 1
ATOM 1533 N N . GLY A 1 191 ? -3.508 6.149 0.451 1.00 90.69 191 GLY A N 1
ATOM 1534 C CA . GLY A 1 191 ? -4.698 6.949 0.733 1.00 90.69 191 GLY A CA 1
ATOM 1535 C C . GLY A 1 191 ? -5.880 6.125 1.254 1.00 90.69 191 GLY A C 1
ATOM 1536 O O . GLY A 1 191 ? -6.576 6.582 2.154 1.00 90.69 191 GLY A O 1
ATOM 1537 N N . ILE A 1 192 ? -6.093 4.907 0.742 1.00 91.38 192 ILE A N 1
ATOM 1538 C CA . ILE A 1 192 ? -7.126 3.983 1.241 1.00 91.38 192 ILE A CA 1
ATOM 1539 C C . ILE A 1 192 ? -6.766 3.480 2.646 1.00 91.38 192 ILE A C 1
ATOM 1541 O O . ILE A 1 192 ? -7.616 3.509 3.527 1.00 91.38 192 ILE A O 1
ATOM 1545 N N . LEU A 1 193 ? -5.514 3.072 2.875 1.00 91.50 193 LEU A N 1
ATOM 1546 C CA . LEU A 1 193 ? -5.032 2.588 4.177 1.00 91.50 193 LEU A CA 1
ATOM 1547 C C . LEU A 1 193 ? -5.038 3.678 5.256 1.00 91.50 193 LEU A C 1
ATOM 1549 O O . LEU A 1 193 ? -5.224 3.392 6.432 1.00 91.50 193 LEU A O 1
ATOM 1553 N N . MET A 1 194 ? -4.822 4.930 4.869 1.00 90.75 194 MET A N 1
ATOM 1554 C CA . MET A 1 194 ? -4.881 6.069 5.783 1.00 90.75 194 MET A CA 1
ATOM 1555 C C . MET A 1 194 ? -6.300 6.618 5.930 1.00 90.75 194 MET A C 1
ATOM 1557 O O . MET A 1 194 ? -6.575 7.396 6.849 1.00 90.75 194 MET A O 1
ATOM 1561 N N . ALA A 1 195 ? -7.220 6.228 5.044 1.00 89.38 195 ALA A N 1
ATOM 1562 C CA . ALA A 1 195 ? -8.598 6.656 5.138 1.00 89.38 195 ALA A CA 1
ATOM 1563 C C . ALA A 1 195 ? -9.236 6.072 6.395 1.00 89.38 195 ALA A C 1
ATOM 1565 O O . ALA A 1 195 ? -9.133 4.882 6.693 1.00 89.38 195 ALA A O 1
ATOM 1566 N N . ARG A 1 196 ? -9.969 6.936 7.101 1.00 90.81 196 ARG A N 1
ATOM 1567 C CA . ARG A 1 196 ? -10.835 6.529 8.213 1.00 90.81 196 ARG A CA 1
ATOM 1568 C C . ARG A 1 196 ? -10.058 5.873 9.362 1.00 90.81 196 ARG A C 1
ATOM 1570 O O . ARG A 1 196 ? -10.630 5.117 10.136 1.00 90.81 196 ARG A O 1
ATOM 1577 N N . LEU A 1 197 ? -8.779 6.205 9.511 1.00 93.69 197 LEU A N 1
ATOM 1578 C CA . LEU A 1 197 ? -8.063 6.017 10.766 1.00 93.69 197 LEU A CA 1
ATOM 1579 C C . LEU A 1 197 ? -8.474 7.128 11.733 1.00 93.69 197 LEU A C 1
ATOM 1581 O O . LEU A 1 197 ? -8.485 8.302 11.351 1.00 93.69 197 LEU A O 1
ATOM 1585 N N . SER A 1 198 ? -8.805 6.779 12.978 1.00 95.19 198 SER A N 1
ATOM 1586 C CA . SER A 1 198 ? -9.089 7.802 13.982 1.00 95.19 198 SER A CA 1
ATOM 1587 C C . SER A 1 198 ? -7.835 8.618 14.292 1.00 95.19 198 SER A C 1
ATOM 1589 O O . SER A 1 198 ? -6.697 8.186 14.071 1.00 95.19 198 SER A O 1
ATOM 1591 N N . ARG A 1 199 ? -8.030 9.813 14.852 1.00 92.75 199 ARG A N 1
ATOM 1592 C CA . ARG A 1 199 ? -6.921 10.697 15.227 1.00 92.75 199 ARG A CA 1
ATOM 1593 C C . ARG A 1 199 ? -5.954 10.029 16.208 1.00 92.75 199 ARG A C 1
ATOM 1595 O O . ARG A 1 199 ? -4.748 10.247 16.124 1.00 92.75 199 ARG A O 1
ATOM 1602 N N . GLU A 1 200 ? -6.475 9.222 17.124 1.00 93.44 200 GLU A N 1
ATOM 1603 C CA . GLU A 1 200 ? -5.695 8.483 18.113 1.00 93.44 200 GLU A CA 1
ATOM 1604 C C . GLU A 1 200 ? -4.780 7.465 17.429 1.00 93.44 200 GLU A C 1
ATOM 1606 O O . GLU A 1 200 ? -3.584 7.446 17.710 1.00 93.44 200 GLU A O 1
ATOM 1611 N N . ILE A 1 201 ? -5.301 6.681 16.480 1.00 91.62 201 ILE A N 1
ATOM 1612 C CA . ILE A 1 201 ? -4.497 5.719 15.714 1.00 91.62 201 ILE A CA 1
ATOM 1613 C C . ILE A 1 201 ? -3.450 6.441 14.864 1.00 91.62 201 ILE A C 1
ATOM 1615 O O . ILE A 1 201 ? -2.277 6.073 14.895 1.00 91.62 201 ILE A O 1
ATOM 1619 N N . LEU A 1 202 ? -3.840 7.519 14.176 1.00 89.19 202 LEU A N 1
ATOM 1620 C CA . LEU A 1 202 ? -2.914 8.345 13.394 1.00 89.19 202 LEU A CA 1
ATOM 1621 C C . LEU A 1 202 ? -1.764 8.894 14.246 1.00 89.19 202 LEU A C 1
ATOM 1623 O O . LEU A 1 202 ? -0.633 8.950 13.776 1.00 89.19 202 LEU A O 1
ATOM 1627 N N . SER A 1 203 ? -2.025 9.255 15.506 1.00 88.00 203 SER A N 1
ATOM 1628 C CA . SER A 1 203 ? -0.991 9.762 16.418 1.00 88.00 203 SER A CA 1
ATOM 1629 C C . SER A 1 203 ? 0.046 8.713 16.836 1.00 88.00 203 SER A C 1
ATOM 1631 O O . SER A 1 203 ? 1.132 9.076 17.284 1.00 88.00 203 SER A O 1
ATOM 1633 N N . MET A 1 204 ? -0.272 7.423 16.686 1.00 87.94 204 MET A N 1
ATOM 1634 C CA . MET A 1 204 ? 0.643 6.316 16.980 1.00 87.94 204 MET A CA 1
ATOM 1635 C C . MET A 1 204 ? 1.528 5.949 15.787 1.00 87.94 204 MET A C 1
ATOM 1637 O O . MET A 1 204 ? 2.547 5.284 15.971 1.00 87.94 204 MET A O 1
ATOM 1641 N N . ILE A 1 205 ? 1.157 6.364 14.573 1.00 82.75 205 ILE A N 1
ATOM 1642 C CA . ILE A 1 205 ? 1.973 6.132 13.385 1.00 82.75 205 ILE A CA 1
ATOM 1643 C C . ILE A 1 205 ? 3.163 7.098 13.455 1.00 82.75 205 ILE A C 1
ATOM 1645 O O . ILE A 1 205 ? 2.960 8.316 13.481 1.00 82.75 205 ILE A O 1
ATOM 1649 N N . PRO A 1 206 ? 4.412 6.599 13.513 1.00 74.81 206 PRO A N 1
ATOM 1650 C CA . PRO A 1 206 ? 5.574 7.468 13.591 1.00 74.81 206 PRO A CA 1
ATOM 1651 C C . PRO A 1 206 ? 5.611 8.389 12.370 1.00 74.81 206 PRO A C 1
ATOM 1653 O O . PRO A 1 206 ? 5.604 7.931 11.227 1.00 74.81 206 PRO A O 1
ATOM 1656 N N . SER A 1 207 ? 5.652 9.701 12.616 1.00 70.44 207 SER A N 1
ATOM 1657 C CA . SER A 1 207 ? 5.816 10.680 11.545 1.00 70.44 207 SER A CA 1
ATOM 1658 C C . SER A 1 207 ? 7.183 10.469 10.902 1.00 70.44 207 SER A C 1
ATOM 1660 O O . SER A 1 207 ? 8.220 10.607 11.556 1.00 70.44 207 SER A O 1
ATOM 1662 N N . ILE A 1 208 ? 7.182 10.123 9.616 1.00 65.69 208 ILE A N 1
ATOM 1663 C CA . ILE A 1 208 ? 8.407 10.047 8.830 1.00 65.69 208 ILE A CA 1
ATOM 1664 C C . ILE A 1 208 ? 8.864 11.487 8.602 1.00 65.69 208 ILE A C 1
ATOM 1666 O O . ILE A 1 208 ? 8.290 12.228 7.800 1.00 65.69 208 ILE A O 1
ATOM 1670 N N . GLN A 1 209 ? 9.881 11.904 9.349 1.00 57.28 209 GLN A N 1
ATOM 1671 C CA . GLN A 1 209 ? 10.558 13.163 9.080 1.00 57.28 209 GLN A CA 1
ATOM 1672 C C . GLN A 1 209 ? 11.377 13.009 7.807 1.00 57.28 209 GLN A C 1
ATOM 1674 O O . GLN A 1 209 ? 12.032 11.986 7.594 1.00 57.28 209 GLN A O 1
ATOM 1679 N N . ASP A 1 210 ? 11.339 14.029 6.958 1.00 54.97 210 ASP A N 1
ATOM 1680 C CA . ASP A 1 210 ? 12.265 14.098 5.842 1.00 54.97 210 ASP A CA 1
ATOM 1681 C C . ASP A 1 210 ? 13.691 14.224 6.413 1.00 54.97 210 ASP A C 1
ATOM 1683 O O . ASP A 1 210 ? 13.979 15.200 7.112 1.00 54.97 210 ASP A O 1
ATOM 1687 N N . PRO A 1 211 ? 14.589 13.255 6.168 1.00 49.44 211 PRO A N 1
ATOM 1688 C CA . PRO A 1 211 ? 15.922 13.259 6.769 1.00 49.44 211 PRO A CA 1
ATOM 1689 C C . PRO A 1 211 ? 16.791 14.418 6.262 1.00 49.44 211 PRO A C 1
ATOM 1691 O O . PRO A 1 211 ? 17.791 14.758 6.889 1.00 49.44 211 PRO A O 1
ATOM 1694 N N . THR A 1 212 ? 16.418 15.026 5.136 1.00 61.12 212 THR A N 1
ATOM 1695 C CA . THR A 1 212 ? 17.140 16.128 4.497 1.00 61.12 212 THR A CA 1
ATOM 1696 C C . THR A 1 212 ? 16.676 17.491 4.993 1.00 61.12 212 THR A C 1
ATOM 1698 O O . THR A 1 212 ? 17.495 18.395 5.137 1.00 61.12 212 THR A O 1
ATOM 1701 N N . THR A 1 213 ? 15.379 17.660 5.259 1.00 68.38 213 THR A N 1
ATOM 1702 C CA . THR A 1 213 ? 14.814 18.958 5.671 1.00 68.38 213 THR A CA 1
ATOM 1703 C C . THR A 1 213 ? 14.384 19.005 7.135 1.00 68.38 213 THR A C 1
ATOM 1705 O O . THR A 1 213 ? 13.997 20.069 7.615 1.00 68.38 213 THR A O 1
ATOM 1708 N N . GLY A 1 214 ? 14.397 17.873 7.849 1.00 62.84 214 GLY A N 1
ATOM 1709 C CA . GLY A 1 214 ? 13.897 17.751 9.225 1.00 62.84 214 GLY A CA 1
ATOM 1710 C C . GLY A 1 214 ? 12.409 18.089 9.368 1.00 62.84 214 GLY A C 1
ATOM 1711 O O . GLY A 1 214 ? 11.891 18.204 10.477 1.00 62.84 214 GLY A O 1
ATOM 1712 N N . THR A 1 215 ? 11.712 18.295 8.250 1.00 56.31 215 THR A N 1
ATOM 1713 C CA . THR A 1 215 ? 10.315 18.707 8.244 1.00 56.31 215 THR A CA 1
ATOM 1714 C C . THR A 1 215 ? 9.453 17.456 8.346 1.00 56.31 215 THR A C 1
ATOM 1716 O O . THR A 1 215 ? 9.727 16.450 7.682 1.00 56.31 215 THR A O 1
ATOM 1719 N N . GLN A 1 216 ? 8.410 17.495 9.178 1.00 49.22 216 GLN A N 1
ATOM 1720 C CA . GLN A 1 216 ? 7.412 16.429 9.177 1.00 49.22 216 GLN A CA 1
ATOM 1721 C C . GLN A 1 216 ? 6.786 16.359 7.788 1.00 49.22 216 GLN A C 1
ATOM 1723 O O . GLN A 1 216 ? 6.213 17.345 7.318 1.00 49.22 216 GLN A O 1
ATOM 1728 N N . ARG A 1 217 ? 6.861 15.191 7.142 1.00 48.12 217 ARG A N 1
ATOM 1729 C CA . ARG A 1 217 ? 5.972 14.915 6.020 1.00 48.12 217 ARG A CA 1
ATOM 1730 C C . ARG A 1 217 ? 4.588 14.712 6.611 1.00 48.12 217 ARG A C 1
ATOM 1732 O O . ARG A 1 217 ? 4.276 13.660 7.160 1.00 48.12 217 ARG A O 1
ATOM 1739 N N . THR A 1 218 ? 3.793 15.770 6.575 1.00 40.59 218 THR A N 1
ATOM 1740 C CA . THR A 1 218 ? 2.346 15.633 6.673 1.00 40.59 218 THR A CA 1
ATOM 1741 C C . THR A 1 218 ? 1.899 15.018 5.353 1.00 40.59 218 THR A C 1
ATOM 1743 O O . THR A 1 218 ? 2.218 15.545 4.287 1.00 40.59 218 THR A O 1
ATOM 1746 N N . ALA A 1 219 ? 1.291 13.837 5.444 1.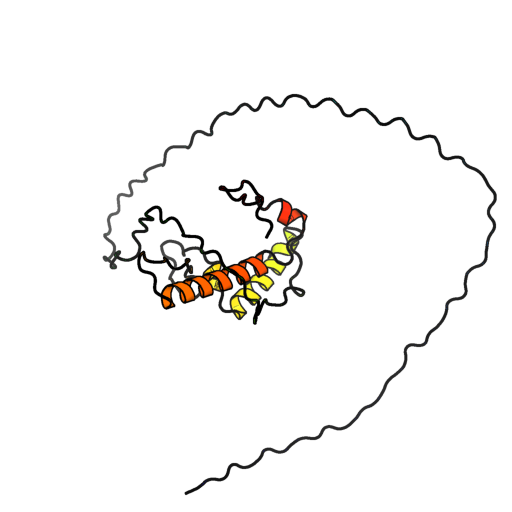00 48.44 219 ALA A N 1
ATOM 1747 C CA . ALA A 1 219 ? 0.524 13.269 4.345 1.00 48.44 219 ALA A CA 1
ATOM 1748 C C . ALA A 1 219 ? -0.718 14.128 4.083 1.00 48.44 219 ALA A C 1
ATOM 1750 O O . ALA A 1 219 ? -1.259 14.676 5.074 1.00 48.44 219 ALA A O 1
#

Mean predicted aligned error: 19.75 Å

pLDDT: mean 70.79, std 18.88, range [36.41, 96.12]

Sequence (219 aa):
MGGTPQPLPTALLTANDQTPLPTDTPLPAPDNQHVPSSSDPPIPPPPRQPPSPIPLRYNHQPPQIPAQYHYSNPFQNAPPQIPQNFYHNNHPNFQYAYLPMHHNSSNSNIPNTSHIQELKSRADWVAWYQETENIITAKGLLNHICDPPLPNVMWTALNAPLYPPVLPQEYTHAHINKWKTWYHKDAIVFGILMARLSREILSMIPSIQDPTTGTQRTA